Protein AF-A0A1Y1Q1L0-F1 (afdb_monomer)

Structure (mmCIF, N/CA/C/O backbone):
data_AF-A0A1Y1Q1L0-F1
#
_entry.id   AF-A0A1Y1Q1L0-F1
#
loop_
_atom_site.group_PDB
_atom_site.id
_atom_site.type_symbol
_atom_site.label_atom_id
_atom_site.label_alt_id
_atom_site.label_comp_id
_atom_site.label_asym_id
_atom_site.label_entity_id
_atom_site.label_seq_id
_atom_site.pdbx_PDB_ins_code
_atom_site.Cartn_x
_atom_site.Cartn_y
_atom_site.Cartn_z
_atom_site.occupancy
_atom_site.B_iso_or_equiv
_atom_site.auth_seq_id
_atom_site.auth_comp_id
_atom_site.auth_asym_id
_atom_site.auth_atom_id
_atom_site.pdbx_PDB_model_num
ATOM 1 N N . MET A 1 1 ? 27.151 18.522 -28.860 1.00 41.06 1 MET A N 1
ATOM 2 C CA . MET A 1 1 ? 27.514 17.155 -28.437 1.00 41.06 1 MET A CA 1
ATOM 3 C C . MET A 1 1 ? 26.244 16.333 -28.495 1.00 41.06 1 MET A C 1
ATOM 5 O O . MET A 1 1 ? 25.254 16.761 -27.918 1.00 41.06 1 MET A O 1
ATOM 9 N N . ASP A 1 2 ? 26.240 15.274 -29.295 1.00 33.62 2 ASP A N 1
ATOM 10 C CA . ASP A 1 2 ? 25.040 14.494 -29.600 1.00 33.62 2 ASP A CA 1
ATOM 11 C C . ASP A 1 2 ? 24.581 13.735 -28.343 1.00 33.62 2 ASP A C 1
ATOM 13 O O . ASP A 1 2 ? 25.336 12.929 -27.797 1.00 33.62 2 ASP A O 1
ATOM 17 N N . TYR A 1 3 ? 23.397 14.054 -27.814 1.00 36.56 3 TYR A N 1
ATOM 18 C CA . TYR A 1 3 ? 22.929 13.554 -26.511 1.00 36.56 3 TYR A CA 1
ATOM 19 C C . TYR A 1 3 ? 22.712 12.037 -26.513 1.00 36.56 3 TYR A C 1
ATOM 21 O O . TYR A 1 3 ? 22.898 11.391 -25.484 1.00 36.56 3 TYR A O 1
ATOM 29 N N . ILE A 1 4 ? 22.422 11.474 -27.689 1.00 40.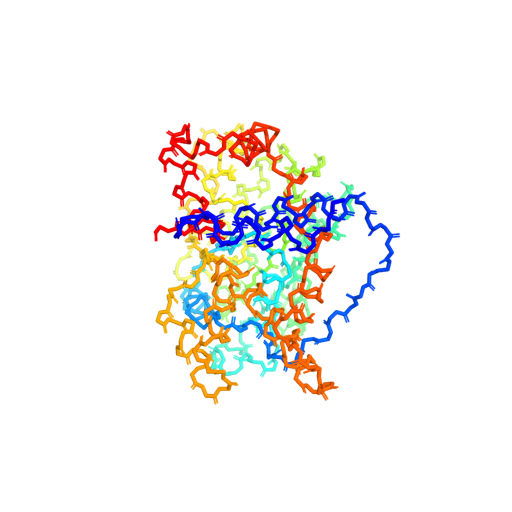81 4 ILE A N 1
ATOM 30 C CA . ILE A 1 4 ? 22.346 10.030 -27.927 1.00 40.81 4 ILE A CA 1
ATOM 31 C C . ILE A 1 4 ? 23.726 9.390 -27.744 1.00 40.81 4 ILE A C 1
ATOM 33 O O . ILE A 1 4 ? 23.836 8.354 -27.097 1.00 40.81 4 ILE A O 1
ATOM 37 N N . LYS A 1 5 ? 24.802 10.054 -28.192 1.00 38.44 5 LYS A N 1
ATOM 38 C CA . LYS A 1 5 ? 26.174 9.567 -27.983 1.00 38.44 5 LYS A CA 1
ATOM 39 C C . LYS A 1 5 ? 26.595 9.629 -26.518 1.00 38.44 5 LYS A C 1
ATOM 41 O O . LYS A 1 5 ? 27.298 8.734 -26.077 1.00 38.44 5 LYS A O 1
ATOM 46 N N . LEU A 1 6 ? 26.165 10.631 -25.745 1.00 40.53 6 LEU A N 1
ATOM 47 C CA . LEU A 1 6 ? 26.460 10.685 -24.304 1.00 40.53 6 LEU A CA 1
ATOM 48 C C . LEU A 1 6 ? 25.736 9.565 -23.535 1.00 40.53 6 LEU A C 1
ATOM 50 O O . LEU A 1 6 ? 26.338 8.944 -22.664 1.00 40.53 6 LEU A O 1
ATOM 54 N N . LEU A 1 7 ? 24.479 9.280 -23.898 1.00 41.69 7 LEU A N 1
ATOM 55 C CA . LEU A 1 7 ? 23.722 8.143 -23.368 1.00 41.69 7 LEU A CA 1
ATOM 56 C C . LEU A 1 7 ? 24.395 6.813 -23.744 1.00 41.69 7 LEU A C 1
ATOM 58 O O . LEU A 1 7 ? 24.621 5.978 -22.878 1.00 41.69 7 LEU A O 1
ATOM 62 N N . GLN A 1 8 ? 24.801 6.653 -25.009 1.00 42.19 8 GLN A N 1
ATOM 63 C CA . GLN A 1 8 ? 25.543 5.481 -25.484 1.00 42.19 8 GLN A CA 1
ATOM 64 C C . GLN A 1 8 ? 26.894 5.326 -24.770 1.00 42.19 8 GLN A C 1
ATOM 66 O O . GLN A 1 8 ? 27.231 4.217 -24.384 1.00 42.19 8 GLN A O 1
ATOM 71 N N . TYR A 1 9 ? 27.645 6.405 -24.517 1.00 41.44 9 TYR A N 1
ATOM 72 C CA . TYR A 1 9 ? 28.919 6.353 -23.782 1.00 41.44 9 TYR A CA 1
ATOM 73 C C . TYR A 1 9 ? 28.747 5.974 -22.304 1.00 41.44 9 TYR A C 1
ATOM 75 O O . TYR A 1 9 ? 29.576 5.244 -21.763 1.00 41.44 9 TYR A O 1
ATOM 83 N N . LEU A 1 10 ? 27.675 6.436 -21.654 1.00 43.03 10 LEU A N 1
ATOM 84 C CA . LEU A 1 10 ? 27.349 6.059 -20.275 1.00 43.03 10 LEU A CA 1
ATOM 85 C C . LEU A 1 10 ? 26.845 4.611 -20.171 1.00 43.03 10 LEU A C 1
ATOM 87 O O . LEU A 1 10 ? 27.120 3.954 -19.172 1.00 43.03 10 LEU A O 1
ATOM 91 N N . MET A 1 11 ? 26.184 4.104 -21.216 1.00 42.22 11 MET A N 1
ATOM 92 C CA . MET A 1 11 ? 25.704 2.717 -21.305 1.00 42.22 11 MET A CA 1
ATOM 93 C C . MET A 1 11 ? 26.808 1.725 -21.728 1.00 42.22 11 MET A C 1
ATOM 95 O O . MET A 1 11 ? 26.824 0.599 -21.249 1.00 42.22 11 MET A O 1
ATOM 99 N N . LEU A 1 12 ? 27.760 2.126 -22.583 1.00 38.81 12 LEU A N 1
ATOM 100 C CA . LEU A 1 12 ? 28.869 1.277 -23.061 1.00 38.81 12 LEU A CA 1
ATOM 101 C C . LEU A 1 12 ? 30.078 1.237 -22.106 1.00 38.81 12 LEU A C 1
ATOM 103 O O . LEU A 1 12 ? 30.898 0.328 -22.207 1.00 38.81 12 LEU A O 1
ATOM 107 N N . GLY A 1 13 ? 30.226 2.224 -21.214 1.00 35.62 13 GLY A N 1
ATOM 108 C CA . GLY A 1 13 ? 31.418 2.384 -20.369 1.00 35.62 13 GLY A CA 1
ATOM 109 C C . GLY A 1 13 ? 31.328 1.806 -18.952 1.00 35.62 13 GLY A C 1
ATOM 110 O O . GLY A 1 13 ? 32.365 1.615 -18.319 1.00 35.62 13 GLY A O 1
ATOM 111 N N . PHE A 1 14 ? 30.129 1.521 -18.437 1.00 42.50 14 PHE A N 1
ATOM 112 C CA . PHE A 1 14 ? 29.940 1.074 -17.054 1.00 42.50 14 PHE A CA 1
ATOM 113 C C . PHE A 1 14 ? 29.501 -0.389 -16.993 1.00 42.50 14 PHE A C 1
ATOM 115 O O . PHE A 1 14 ? 28.332 -0.722 -17.169 1.00 42.50 14 PHE A O 1
ATOM 122 N N . LEU A 1 15 ? 30.461 -1.269 -16.699 1.00 39.22 15 LEU A N 1
ATOM 123 C CA . LEU A 1 15 ? 30.205 -2.664 -16.350 1.00 39.22 15 LEU A CA 1
ATOM 124 C C . LEU A 1 15 ? 29.276 -2.748 -15.116 1.00 39.22 15 LEU A C 1
ATOM 126 O O . LEU A 1 15 ? 29.652 -2.383 -14.003 1.00 39.22 15 LEU A O 1
ATOM 130 N N . GLY A 1 16 ? 28.069 -3.273 -15.327 1.00 39.78 16 GLY A N 1
ATOM 131 C CA . GLY A 1 16 ? 27.349 -4.157 -14.401 1.00 39.78 16 GLY A CA 1
ATOM 132 C C . GLY A 1 16 ? 26.558 -3.563 -13.231 1.00 39.78 16 GLY A C 1
ATOM 133 O O . GLY A 1 16 ? 25.521 -4.124 -12.902 1.00 39.78 16 GLY A O 1
ATOM 134 N N . ILE A 1 17 ? 26.982 -2.462 -12.599 1.00 42.34 17 ILE A N 1
ATOM 135 C CA . ILE A 1 17 ? 26.532 -2.199 -11.207 1.00 42.34 17 ILE A CA 1
ATOM 136 C C . ILE A 1 17 ? 25.630 -0.945 -11.054 1.00 42.34 17 ILE A C 1
ATOM 138 O O . ILE A 1 17 ? 24.854 -0.836 -10.109 1.00 42.34 17 ILE A O 1
ATOM 142 N N . PHE A 1 18 ? 25.617 0.005 -12.001 1.00 47.50 18 PHE A N 1
ATOM 143 C CA . PHE A 1 18 ? 25.012 1.338 -11.758 1.00 47.50 18 PHE A CA 1
ATOM 144 C C . PHE A 1 18 ? 23.998 1.857 -12.790 1.00 47.50 18 PHE A C 1
ATOM 146 O O . PHE A 1 18 ? 23.715 3.054 -12.819 1.00 47.50 18 PHE A O 1
ATOM 153 N N . THR A 1 19 ? 23.395 0.994 -13.607 1.00 52.47 19 THR A N 1
ATOM 154 C CA . THR A 1 19 ? 22.476 1.433 -14.676 1.00 52.47 19 THR A CA 1
ATOM 155 C C . THR A 1 19 ? 21.231 2.161 -14.150 1.00 52.47 19 THR A C 1
ATOM 157 O O . THR A 1 19 ? 20.929 3.247 -14.635 1.00 52.47 19 THR A O 1
ATOM 160 N N . GLY A 1 20 ? 20.561 1.671 -13.100 1.00 47.06 20 GLY A N 1
ATOM 161 C CA . GLY A 1 20 ? 19.307 2.267 -12.600 1.00 47.06 20 GLY A CA 1
ATOM 162 C C . GLY A 1 20 ? 19.430 3.718 -12.100 1.00 47.06 20 GLY A C 1
ATOM 163 O O . GLY A 1 20 ? 18.671 4.593 -12.520 1.00 47.06 20 GLY A O 1
ATOM 164 N N . LEU A 1 21 ? 20.415 4.006 -11.243 1.00 45.44 21 LEU A N 1
ATOM 165 C CA . LEU A 1 21 ? 20.659 5.349 -10.690 1.00 45.44 21 LEU A CA 1
ATOM 166 C C . LEU A 1 21 ? 21.128 6.358 -11.736 1.00 45.44 21 LEU A C 1
ATOM 168 O O . LEU A 1 21 ? 20.738 7.526 -11.694 1.00 45.44 21 LEU A O 1
ATOM 172 N N . LEU A 1 22 ? 21.978 5.918 -12.662 1.00 51.19 22 LEU A N 1
ATOM 173 C CA . LEU A 1 22 ? 22.546 6.784 -13.687 1.00 51.19 22 LEU A CA 1
ATOM 174 C C . LEU A 1 22 ? 21.490 7.099 -14.751 1.00 51.19 22 LEU A C 1
ATOM 176 O O . LEU A 1 22 ? 21.371 8.250 -15.159 1.00 51.19 22 LEU A O 1
ATOM 180 N N . ILE A 1 23 ? 20.633 6.132 -15.090 1.00 53.66 23 ILE A N 1
ATOM 181 C CA . ILE A 1 23 ? 19.441 6.343 -15.917 1.00 53.66 23 ILE A CA 1
ATOM 182 C C . ILE A 1 23 ? 18.468 7.295 -15.216 1.00 53.66 23 ILE A C 1
ATOM 184 O O . ILE A 1 23 ? 18.051 8.266 -15.834 1.00 53.66 23 ILE A O 1
ATOM 188 N N . ALA A 1 24 ? 18.167 7.122 -13.924 1.00 50.16 24 ALA A N 1
ATOM 189 C CA . ALA A 1 24 ? 17.287 8.041 -13.196 1.00 50.16 24 ALA A CA 1
ATOM 190 C C . ALA A 1 24 ? 17.851 9.475 -13.112 1.00 50.16 24 ALA A C 1
ATOM 192 O O . ALA A 1 24 ? 17.111 10.439 -13.305 1.00 50.16 24 ALA A O 1
ATOM 193 N N . ALA A 1 25 ? 19.159 9.636 -12.888 1.00 53.72 25 ALA A N 1
ATOM 194 C CA . ALA A 1 25 ? 19.822 10.941 -12.837 1.00 53.72 25 ALA A CA 1
ATOM 195 C C . ALA A 1 25 ? 19.958 11.603 -14.220 1.00 53.72 25 ALA A C 1
ATOM 197 O O . ALA A 1 25 ? 19.804 12.819 -14.341 1.00 53.72 25 ALA A O 1
ATOM 198 N N . VAL A 1 26 ? 20.206 10.818 -15.271 1.00 55.09 26 VAL A N 1
ATOM 199 C CA . VAL A 1 26 ? 20.229 11.290 -16.662 1.00 55.09 26 VAL A CA 1
ATOM 200 C C . VAL A 1 26 ? 18.819 11.640 -17.128 1.00 55.09 26 VAL A C 1
ATOM 202 O O . VAL A 1 26 ? 18.634 12.705 -17.706 1.00 55.09 26 VAL A O 1
ATOM 205 N N . ILE A 1 27 ? 17.809 10.829 -16.810 1.00 53.50 27 ILE A N 1
ATOM 206 C CA . ILE A 1 27 ? 16.397 11.137 -17.067 1.00 53.50 27 ILE A CA 1
ATOM 207 C C . ILE A 1 27 ? 15.990 12.408 -16.317 1.00 53.50 27 ILE A C 1
ATOM 209 O O . ILE A 1 27 ? 15.385 13.282 -16.925 1.00 53.50 27 ILE A O 1
ATOM 213 N N . TYR A 1 28 ? 16.375 12.576 -15.048 1.00 50.50 28 TYR A N 1
ATOM 214 C CA . TYR A 1 28 ? 16.141 13.808 -14.284 1.00 50.50 28 TYR A CA 1
ATOM 215 C C . TYR A 1 28 ? 16.807 15.034 -14.935 1.00 50.50 28 TYR A C 1
ATOM 217 O O . TYR A 1 28 ? 16.171 16.074 -15.114 1.00 50.50 28 TYR A O 1
ATOM 225 N N . TYR A 1 29 ? 18.066 14.907 -15.365 1.00 52.75 29 TYR A N 1
ATOM 226 C CA . TYR A 1 29 ? 18.792 15.970 -16.067 1.00 52.75 29 TYR A CA 1
ATOM 227 C C . TYR A 1 29 ? 18.168 16.310 -17.435 1.00 52.75 29 TYR A C 1
ATOM 229 O O . TYR A 1 29 ? 18.111 17.476 -17.830 1.00 52.75 29 TYR A O 1
ATOM 237 N N . LEU A 1 30 ? 17.651 15.309 -18.152 1.00 44.66 30 LEU A N 1
ATOM 238 C CA . LEU A 1 30 ? 16.948 15.481 -19.425 1.00 44.66 30 LEU A CA 1
ATOM 239 C C . LEU A 1 30 ? 15.541 16.076 -19.233 1.00 44.66 30 LEU A C 1
ATOM 241 O O . LEU A 1 30 ? 15.137 16.937 -20.016 1.00 44.66 30 LEU A O 1
ATOM 245 N N . ALA A 1 31 ? 14.828 15.689 -18.172 1.00 46.53 31 ALA A N 1
ATOM 246 C CA . ALA A 1 31 ? 13.513 16.209 -17.792 1.00 46.53 31 ALA A CA 1
ATOM 247 C C . ALA A 1 31 ? 13.566 17.706 -17.462 1.00 46.53 31 ALA A C 1
ATOM 249 O O . ALA A 1 31 ? 12.711 18.475 -17.900 1.00 46.53 31 ALA A O 1
ATOM 250 N N . GLN A 1 32 ? 14.629 18.149 -16.782 1.00 50.06 32 GLN A N 1
ATOM 251 C CA . GLN A 1 32 ? 14.853 19.561 -16.465 1.00 50.06 32 GLN A CA 1
ATOM 252 C C . GLN A 1 32 ? 14.994 20.443 -17.722 1.00 50.06 32 GLN A C 1
ATOM 254 O O . GLN A 1 32 ? 14.749 21.648 -17.671 1.00 50.06 32 GLN A O 1
ATOM 259 N N . LYS A 1 33 ? 15.376 19.852 -18.862 1.00 44.09 33 LYS A N 1
ATOM 260 C CA . LYS A 1 33 ? 15.632 20.563 -20.121 1.00 44.09 33 LYS A CA 1
ATOM 261 C C . LYS A 1 33 ? 14.468 20.494 -21.116 1.00 44.09 33 LYS A C 1
ATOM 263 O O . LYS A 1 33 ? 14.486 21.217 -22.109 1.00 44.09 33 LYS A O 1
ATOM 268 N N . ASN A 1 34 ? 13.462 19.653 -20.865 1.00 41.91 34 ASN A N 1
ATOM 269 C CA . ASN A 1 34 ? 12.397 19.359 -21.822 1.00 41.91 34 ASN A CA 1
ATOM 270 C C . ASN A 1 34 ? 11.005 19.473 -21.170 1.00 41.91 34 ASN A C 1
ATOM 272 O O . ASN A 1 34 ? 10.305 18.487 -20.965 1.00 41.91 34 ASN A O 1
ATOM 276 N N . GLN A 1 35 ? 10.569 20.702 -20.871 1.00 41.56 35 GLN A N 1
ATOM 277 C CA . GLN A 1 35 ? 9.161 20.978 -20.561 1.00 41.56 35 GLN A CA 1
ATOM 278 C C . GLN A 1 35 ? 8.325 20.965 -21.849 1.00 41.56 35 GLN A C 1
ATOM 280 O O . GLN A 1 35 ? 7.997 22.013 -22.405 1.00 41.56 35 GLN A O 1
ATOM 285 N N . ARG A 1 36 ? 7.974 19.778 -22.351 1.00 36.94 36 ARG A N 1
ATOM 286 C CA . ARG A 1 36 ? 6.886 19.624 -23.328 1.00 36.94 36 ARG A CA 1
ATOM 287 C C . ARG A 1 36 ? 6.093 18.351 -23.056 1.00 36.94 36 ARG A C 1
ATOM 289 O O . ARG A 1 36 ? 6.590 17.268 -23.317 1.00 36.94 36 ARG A O 1
ATOM 296 N N . GLY A 1 37 ? 4.849 18.547 -22.612 1.00 38.09 37 GLY A N 1
ATOM 297 C CA . GLY A 1 37 ? 3.735 17.598 -22.702 1.00 38.09 37 GLY A CA 1
ATOM 298 C C . GLY A 1 37 ? 3.837 16.343 -21.833 1.00 38.09 37 GLY A C 1
ATOM 299 O O . GLY A 1 37 ? 4.691 15.491 -22.038 1.00 38.09 37 GLY A O 1
ATOM 300 N N . THR A 1 38 ? 2.894 16.179 -20.909 1.00 36.31 38 THR A N 1
ATOM 301 C CA . THR A 1 38 ? 2.597 14.893 -20.270 1.00 36.31 38 THR A CA 1
ATOM 302 C C . THR A 1 38 ? 1.993 13.945 -21.306 1.00 36.31 38 THR A C 1
ATOM 304 O O . THR A 1 38 ? 0.830 14.080 -21.679 1.00 36.31 38 THR A O 1
ATOM 307 N N . LEU A 1 39 ? 2.783 12.988 -21.794 1.00 39.59 39 LEU A N 1
ATOM 308 C CA . LEU A 1 39 ? 2.265 11.849 -22.549 1.00 39.59 39 LEU A CA 1
ATOM 309 C C . LEU A 1 39 ? 1.707 10.825 -21.557 1.00 39.59 39 LEU A C 1
ATOM 311 O O . LEU A 1 39 ? 2.440 10.274 -20.738 1.00 39.59 39 LEU A O 1
ATOM 315 N N . THR A 1 40 ? 0.403 10.570 -21.625 1.00 42.53 40 THR A N 1
ATOM 316 C CA . THR A 1 40 ? -0.226 9.437 -20.948 1.00 42.53 40 THR A CA 1
ATOM 317 C C . THR A 1 40 ? 0.148 8.159 -21.693 1.00 42.53 40 THR A C 1
ATOM 319 O O . THR A 1 40 ? -0.385 7.862 -22.761 1.00 42.53 40 THR A O 1
ATOM 322 N N . VAL A 1 41 ? 1.088 7.392 -21.140 1.00 48.03 41 VAL A N 1
ATOM 323 C CA . VAL A 1 41 ? 1.380 6.040 -21.628 1.00 48.03 41 VAL A CA 1
ATOM 324 C C . VAL A 1 41 ? 0.168 5.167 -21.302 1.00 48.03 41 VAL A C 1
ATOM 326 O O . VAL A 1 41 ? -0.094 4.871 -20.139 1.00 48.03 41 VAL A O 1
ATOM 329 N N . SER A 1 42 ? -0.606 4.787 -22.319 1.00 46.44 42 SER A N 1
ATOM 330 C CA . SER A 1 42 ? -1.653 3.774 -22.167 1.00 46.44 42 SER A CA 1
ATOM 331 C C . SER A 1 42 ? -0.975 2.428 -21.910 1.00 46.44 42 SER A C 1
ATOM 333 O O . SER A 1 42 ? -0.235 1.931 -22.760 1.00 46.44 42 SER A O 1
ATOM 335 N N . THR A 1 43 ? -1.155 1.864 -20.715 1.00 52.53 43 THR A N 1
ATOM 336 C CA . THR A 1 43 ? -0.569 0.565 -20.366 1.00 52.53 43 THR A CA 1
ATOM 337 C C . THR A 1 43 ? -1.410 -0.559 -20.954 1.00 52.53 43 THR A C 1
ATOM 339 O O . THR A 1 43 ? -2.593 -0.676 -20.644 1.00 52.53 43 THR A O 1
ATOM 342 N N . ILE A 1 44 ? -0.784 -1.394 -21.783 1.00 58.56 44 ILE A N 1
ATOM 343 C CA . ILE A 1 44 ? -1.416 -2.563 -22.423 1.00 58.56 44 ILE A CA 1
ATOM 344 C C . ILE A 1 44 ? -1.464 -3.756 -21.448 1.00 58.56 44 ILE A C 1
ATOM 346 O O . ILE A 1 44 ? -2.319 -4.632 -21.552 1.00 58.56 44 ILE A O 1
ATOM 350 N N . LEU A 1 45 ? -0.551 -3.779 -20.474 1.00 60.84 45 LEU A N 1
ATOM 351 C CA . LEU A 1 45 ? -0.448 -4.824 -19.459 1.00 60.84 45 LEU A CA 1
ATOM 352 C C . LEU A 1 45 ? -1.466 -4.658 -18.321 1.00 60.84 45 LEU A C 1
ATOM 354 O O . LEU A 1 45 ? -1.812 -3.520 -17.980 1.00 60.84 45 LEU A O 1
ATOM 358 N N . PRO A 1 46 ? -1.881 -5.769 -17.676 1.00 65.94 46 PRO A N 1
ATOM 359 C CA . PRO A 1 46 ? -2.777 -5.714 -16.530 1.00 65.94 46 PRO A CA 1
ATOM 360 C C . PRO A 1 46 ? -2.161 -4.883 -15.396 1.00 65.94 46 PRO A C 1
ATOM 362 O O . PRO A 1 46 ? -0.938 -4.902 -15.210 1.00 65.94 46 PRO A O 1
ATOM 365 N N . PRO A 1 47 ? -2.989 -4.169 -14.614 1.00 67.88 47 PRO A N 1
ATOM 366 C CA . PRO A 1 47 ? -2.513 -3.531 -13.394 1.00 67.88 47 PRO A CA 1
ATOM 367 C C . PRO A 1 47 ? -1.856 -4.589 -12.492 1.00 67.88 47 PRO A C 1
ATOM 369 O O . PRO A 1 47 ? -2.333 -5.721 -12.421 1.00 67.88 47 PRO A O 1
ATOM 372 N N . LEU A 1 48 ? -0.771 -4.216 -11.801 1.00 85.81 48 LEU A N 1
ATOM 373 C CA . LEU A 1 48 ? -0.046 -5.069 -10.838 1.00 85.81 48 LEU A CA 1
ATOM 374 C C . LEU A 1 48 ? 0.795 -6.202 -11.445 1.00 85.81 48 LEU A C 1
ATOM 376 O O . LEU A 1 48 ? 1.005 -7.248 -10.819 1.00 85.81 48 LEU A O 1
ATOM 380 N N . PHE A 1 49 ? 1.314 -5.983 -12.653 1.00 86.31 49 PHE A N 1
ATOM 381 C CA . PHE A 1 49 ? 2.269 -6.882 -13.297 1.00 86.31 49 PHE A CA 1
ATOM 382 C C . PHE A 1 49 ? 3.423 -7.247 -12.347 1.00 86.31 49 PHE A C 1
ATOM 384 O O . PHE A 1 49 ? 4.070 -6.369 -11.791 1.00 86.31 49 PHE A O 1
ATOM 391 N N . GLY A 1 50 ? 3.669 -8.544 -12.138 1.00 90.44 50 GLY A N 1
ATOM 392 C CA . GLY A 1 50 ? 4.764 -9.031 -11.290 1.00 90.44 50 GLY A CA 1
ATOM 393 C C . GLY A 1 50 ? 4.546 -8.972 -9.771 1.00 90.44 50 GLY A C 1
ATOM 394 O O . GLY A 1 50 ? 5.461 -9.328 -9.044 1.00 90.44 50 GLY A O 1
ATOM 395 N N . ARG A 1 51 ? 3.362 -8.591 -9.264 1.00 94.38 51 ARG A N 1
ATOM 396 C CA . ARG A 1 51 ? 3.100 -8.427 -7.810 1.00 94.38 51 ARG A CA 1
ATOM 397 C C . ARG A 1 51 ? 2.329 -9.559 -7.138 1.00 94.38 51 ARG A C 1
ATOM 399 O O . ARG A 1 51 ? 1.717 -9.381 -6.085 1.00 94.38 51 ARG A O 1
ATOM 406 N N . LYS A 1 52 ? 2.317 -10.744 -7.750 1.00 93.56 52 LYS A N 1
ATOM 407 C CA . LYS A 1 52 ? 1.526 -11.882 -7.261 1.00 93.56 52 LYS A CA 1
ATOM 408 C C . LYS A 1 52 ? 1.900 -12.267 -5.824 1.00 93.56 52 LYS A C 1
ATOM 410 O O . LYS A 1 52 ? 1.011 -12.471 -5.005 1.00 93.56 52 LYS A O 1
ATOM 415 N N . THR A 1 53 ? 3.194 -12.329 -5.518 1.00 94.69 53 THR A N 1
ATOM 416 C CA . THR A 1 53 ? 3.704 -12.749 -4.206 1.00 94.69 53 THR A CA 1
ATOM 417 C C . THR A 1 53 ? 3.261 -11.800 -3.092 1.00 94.69 53 THR A C 1
ATOM 419 O O . THR A 1 53 ? 2.789 -12.241 -2.044 1.00 94.69 53 THR A O 1
ATOM 422 N N . GLU A 1 54 ? 3.372 -10.491 -3.313 1.00 96.81 54 GLU A N 1
ATOM 423 C CA . GLU A 1 54 ? 2.975 -9.462 -2.353 1.00 96.81 54 GLU A CA 1
ATOM 424 C C . GLU A 1 54 ? 1.457 -9.436 -2.156 1.00 96.81 54 GLU A C 1
ATOM 426 O O . GLU A 1 54 ? 0.990 -9.351 -1.019 1.00 96.81 54 GLU A O 1
ATOM 431 N N . ILE A 1 55 ? 0.684 -9.589 -3.237 1.00 96.69 55 ILE A N 1
ATOM 432 C CA . ILE A 1 55 ? -0.781 -9.702 -3.188 1.00 96.69 55 ILE A CA 1
ATOM 433 C C . ILE A 1 55 ? -1.205 -10.939 -2.389 1.00 96.69 55 ILE A C 1
ATOM 435 O O . ILE A 1 55 ? -2.042 -10.828 -1.492 1.00 96.69 55 ILE A O 1
ATOM 439 N N . ASP A 1 56 ? -0.621 -12.106 -2.673 1.00 96.56 56 ASP A N 1
ATOM 440 C CA . ASP A 1 56 ? -0.941 -13.358 -1.979 1.00 96.56 56 ASP A CA 1
ATOM 441 C C . ASP A 1 56 ? -0.590 -13.262 -0.484 1.00 96.56 56 ASP A C 1
ATOM 443 O O . ASP A 1 56 ? -1.366 -13.694 0.377 1.00 96.56 56 ASP A O 1
ATOM 447 N N . ARG A 1 57 ? 0.531 -12.606 -0.152 1.00 97.69 57 ARG A N 1
ATOM 448 C CA . ARG A 1 57 ? 0.915 -12.314 1.234 1.00 97.69 57 ARG A CA 1
ATOM 449 C C . ARG A 1 57 ? -0.093 -11.396 1.924 1.00 97.69 57 ARG A C 1
ATOM 451 O O . ARG A 1 57 ? -0.556 -11.733 3.013 1.00 97.69 57 ARG A O 1
ATOM 458 N N . LEU A 1 58 ? -0.459 -10.269 1.312 1.00 97.75 58 LEU A N 1
ATOM 459 C CA . LEU A 1 58 ? -1.444 -9.333 1.870 1.00 97.75 58 LEU A CA 1
ATOM 460 C C . LEU A 1 58 ? -2.807 -10.000 2.062 1.00 97.75 58 LEU A C 1
ATOM 462 O O . LEU A 1 58 ? -3.416 -9.869 3.123 1.00 97.75 58 LEU A O 1
ATOM 466 N N . LYS A 1 59 ? -3.254 -10.795 1.086 1.00 97.19 59 LYS A N 1
ATOM 467 C CA . LYS A 1 59 ? -4.461 -11.619 1.199 1.00 97.19 59 LYS A CA 1
ATOM 468 C C . LYS A 1 59 ? -4.403 -12.540 2.424 1.00 97.19 59 LYS A C 1
ATOM 470 O O . LYS A 1 59 ? -5.372 -12.594 3.180 1.00 97.19 59 LYS A O 1
ATOM 475 N N . GLY A 1 60 ? -3.289 -13.241 2.646 1.00 96.44 60 GLY A N 1
ATOM 476 C CA . GLY A 1 60 ? -3.104 -14.107 3.817 1.00 96.44 60 GLY A CA 1
ATOM 477 C C . GLY A 1 60 ? -3.187 -13.351 5.151 1.00 96.44 60 GLY A C 1
ATOM 478 O O . GLY A 1 60 ? -3.818 -13.821 6.103 1.00 96.44 60 GLY A O 1
ATOM 479 N N . LEU A 1 61 ? -2.615 -12.146 5.210 1.00 96.19 61 LEU A N 1
ATOM 480 C CA . LEU A 1 61 ? -2.683 -11.276 6.391 1.00 96.19 61 LEU A CA 1
ATOM 481 C C . LEU A 1 61 ? -4.123 -10.813 6.657 1.00 96.19 61 LEU A C 1
ATOM 483 O O . LEU A 1 61 ? -4.615 -10.943 7.778 1.00 96.19 61 LEU A O 1
ATOM 487 N N . ILE A 1 62 ? -4.851 -10.402 5.617 1.00 96.00 62 ILE A N 1
ATOM 488 C CA . ILE A 1 62 ? -6.268 -10.028 5.725 1.00 96.00 62 ILE A CA 1
ATOM 489 C C . ILE A 1 62 ? -7.116 -11.219 6.207 1.00 96.00 62 ILE A C 1
ATOM 491 O O . ILE A 1 62 ? -7.948 -11.053 7.101 1.00 96.00 62 ILE A O 1
ATOM 495 N N . LEU A 1 63 ? -6.881 -12.431 5.683 1.00 95.06 63 LEU A N 1
ATOM 496 C CA . LEU A 1 63 ? -7.564 -13.666 6.107 1.00 95.06 63 LEU A CA 1
ATOM 497 C C . LEU A 1 63 ? -7.369 -13.968 7.589 1.00 95.06 63 LEU A C 1
ATOM 499 O O . LEU A 1 63 ? -8.334 -14.266 8.300 1.00 95.06 63 LEU A O 1
ATOM 503 N N . THR A 1 64 ? -6.149 -13.797 8.079 1.00 93.94 64 THR A N 1
ATOM 504 C CA . THR A 1 64 ? -5.811 -14.013 9.491 1.00 93.94 64 THR A CA 1
ATOM 505 C C . THR A 1 64 ? -6.166 -12.823 10.391 1.00 93.94 64 THR A C 1
ATOM 507 O O . THR A 1 64 ? -6.057 -12.922 11.613 1.00 93.94 64 THR A O 1
ATOM 510 N N . GLY A 1 65 ? -6.654 -11.715 9.821 1.00 93.94 65 GLY A N 1
ATOM 511 C CA . GLY A 1 65 ? -6.983 -10.492 10.555 1.00 93.94 65 GLY A CA 1
ATOM 512 C C . GLY A 1 65 ? -5.749 -9.766 11.094 1.00 93.94 65 GLY A C 1
ATOM 513 O O . GLY A 1 65 ? -5.861 -9.038 12.079 1.00 93.94 65 GLY A O 1
ATOM 514 N N . GLN A 1 66 ? -4.583 -9.996 10.489 1.00 95.62 66 GLN A N 1
ATOM 515 C CA . GLN A 1 66 ? -3.341 -9.304 10.804 1.00 95.62 66 GLN A CA 1
ATOM 516 C C . GLN A 1 66 ? -3.256 -8.002 10.013 1.00 95.62 66 GLN A C 1
ATOM 518 O O . GLN A 1 66 ? -3.581 -7.954 8.830 1.00 95.62 66 GLN A O 1
ATOM 523 N N . SER A 1 67 ? -2.813 -6.944 10.681 1.00 97.12 67 SER A N 1
ATOM 524 C CA . SER A 1 67 ? -2.579 -5.651 10.046 1.00 97.12 67 SER A CA 1
ATOM 525 C C . SER A 1 67 ? -1.189 -5.597 9.422 1.00 97.12 67 SER A C 1
ATOM 527 O O . SER A 1 67 ? -0.239 -6.194 9.938 1.00 97.12 67 SER A O 1
ATOM 529 N N . SER A 1 68 ? -1.051 -4.849 8.336 1.00 97.69 68 SER A N 1
ATOM 530 C CA . SER A 1 68 ? 0.207 -4.742 7.607 1.00 97.69 68 SER A CA 1
ATOM 531 C C . SER A 1 68 ? 0.395 -3.389 6.952 1.00 97.69 68 SER A C 1
ATOM 533 O O . SER A 1 68 ? -0.561 -2.653 6.706 1.00 97.69 68 SER A O 1
ATOM 535 N N . THR A 1 69 ? 1.643 -3.097 6.618 1.00 97.69 69 THR A N 1
ATOM 536 C CA . THR A 1 69 ? 2.007 -1.949 5.799 1.00 97.69 69 THR A CA 1
ATOM 537 C C . THR A 1 69 ? 2.417 -2.404 4.403 1.00 97.69 69 THR A C 1
ATOM 539 O O . THR A 1 69 ? 2.973 -3.489 4.230 1.00 97.69 69 THR A O 1
ATOM 542 N N . VAL A 1 70 ? 2.123 -1.578 3.405 1.00 97.75 70 VAL A N 1
ATOM 543 C CA . VAL A 1 70 ? 2.566 -1.713 2.020 1.00 97.75 70 VAL A CA 1
ATOM 544 C C . VAL A 1 70 ? 3.506 -0.551 1.752 1.00 97.75 70 VAL A C 1
ATOM 546 O O . VAL A 1 70 ? 3.083 0.604 1.734 1.00 97.75 70 VAL A O 1
ATOM 549 N N . THR A 1 71 ? 4.788 -0.847 1.587 1.00 94.75 71 THR A N 1
ATOM 550 C CA . THR A 1 71 ? 5.825 0.174 1.411 1.00 94.75 71 THR A CA 1
ATOM 551 C C . THR A 1 71 ? 6.512 -0.010 0.075 1.00 94.75 71 THR A C 1
ATOM 553 O O . THR A 1 71 ? 6.565 -1.107 -0.464 1.00 94.75 71 THR A O 1
ATOM 556 N N . GLY A 1 72 ? 6.999 1.074 -0.507 1.00 89.62 72 GLY A N 1
ATOM 557 C CA . GLY A 1 72 ? 7.608 1.061 -1.833 1.00 89.62 72 GLY A CA 1
ATOM 558 C C . GLY A 1 72 ? 7.652 2.468 -2.386 1.00 89.62 72 GLY A C 1
ATOM 559 O O . GLY A 1 72 ? 6.943 3.345 -1.897 1.00 89.62 72 GLY A O 1
ATOM 560 N N . VAL A 1 73 ? 8.476 2.704 -3.395 1.00 84.25 73 VAL A N 1
ATOM 561 C CA . VAL A 1 73 ? 8.716 4.064 -3.894 1.00 84.25 73 VAL A CA 1
ATOM 562 C C . VAL A 1 73 ? 7.593 4.589 -4.789 1.00 84.25 73 VAL A C 1
ATOM 564 O O . VAL A 1 73 ? 7.275 5.773 -4.727 1.00 84.25 73 VAL A O 1
ATOM 567 N N . PHE A 1 74 ? 6.918 3.733 -5.559 1.00 88.62 74 PHE A N 1
ATOM 568 C CA . PHE A 1 74 ? 5.890 4.174 -6.506 1.00 88.62 74 PHE A CA 1
ATOM 569 C C . PHE A 1 74 ? 4.494 4.173 -5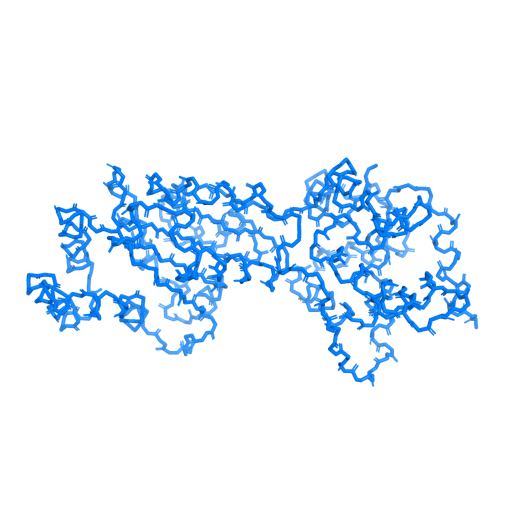.885 1.00 88.62 74 PHE A C 1
ATOM 571 O O . PHE A 1 74 ? 3.885 3.126 -5.675 1.00 88.62 74 PHE A O 1
ATOM 578 N N . GLU A 1 75 ? 3.962 5.371 -5.646 1.00 89.19 75 GLU A N 1
ATOM 579 C CA . GLU A 1 75 ? 2.590 5.564 -5.165 1.00 89.19 75 GLU A CA 1
ATOM 580 C C . GLU A 1 75 ? 1.530 4.881 -6.038 1.00 89.19 75 GLU A C 1
ATOM 582 O O . GLU A 1 75 ? 0.756 4.110 -5.471 1.00 89.19 75 GLU A O 1
ATOM 587 N N . PRO A 1 76 ? 1.524 5.035 -7.381 1.00 89.19 76 PRO A N 1
ATOM 588 C CA . PRO A 1 76 ? 0.486 4.422 -8.210 1.00 89.19 76 PRO A CA 1
ATOM 589 C C . PRO A 1 76 ? 0.411 2.899 -8.062 1.00 89.19 76 PRO A C 1
ATOM 591 O O . PRO A 1 76 ? -0.663 2.316 -8.184 1.00 89.19 76 PRO A O 1
ATOM 594 N N . GLU A 1 77 ? 1.543 2.249 -7.782 1.00 91.31 77 GLU A N 1
ATOM 595 C CA . GLU A 1 77 ? 1.592 0.808 -7.561 1.00 91.31 77 GLU A CA 1
ATOM 596 C C . GLU A 1 77 ? 0.946 0.418 -6.226 1.00 91.31 77 GLU A C 1
ATOM 598 O O . GLU A 1 77 ? 0.112 -0.488 -6.195 1.00 91.31 77 GLU A O 1
ATOM 603 N N . ARG A 1 78 ? 1.264 1.127 -5.133 1.00 94.00 78 ARG A N 1
ATOM 604 C CA . ARG A 1 78 ? 0.645 0.881 -3.818 1.00 94.00 78 ARG A CA 1
ATOM 605 C C . ARG A 1 78 ? -0.868 1.091 -3.877 1.00 94.00 78 ARG A C 1
ATOM 607 O O . ARG A 1 78 ? -1.617 0.217 -3.441 1.00 94.00 78 ARG A O 1
ATOM 614 N N . THR A 1 79 ? -1.312 2.198 -4.477 1.00 94.81 79 THR A N 1
ATOM 615 C CA . THR A 1 79 ? -2.734 2.510 -4.678 1.00 94.81 79 THR A CA 1
ATOM 616 C C . THR A 1 79 ? -3.436 1.414 -5.475 1.00 94.81 79 THR A C 1
ATOM 618 O O . THR A 1 79 ? -4.506 0.948 -5.080 1.00 94.81 79 THR A O 1
ATOM 621 N N . ALA A 1 80 ? -2.822 0.947 -6.568 1.00 94.25 80 ALA A N 1
ATOM 622 C CA . ALA A 1 80 ? -3.384 -0.121 -7.386 1.00 94.25 80 ALA A CA 1
ATOM 623 C C . ALA A 1 80 ? -3.522 -1.442 -6.607 1.00 94.25 80 ALA A C 1
ATOM 625 O O . ALA A 1 80 ? -4.530 -2.128 -6.769 1.00 94.25 80 ALA A O 1
ATOM 626 N N . ILE A 1 81 ? -2.565 -1.787 -5.731 1.00 95.81 81 ILE A N 1
ATOM 627 C CA . ILE A 1 81 ? -2.650 -2.996 -4.891 1.00 95.81 81 ILE A CA 1
ATOM 628 C C . ILE A 1 81 ? -3.820 -2.892 -3.917 1.00 95.81 81 ILE A C 1
ATOM 630 O O . ILE A 1 81 ? -4.597 -3.841 -3.798 1.00 95.81 81 ILE A O 1
ATOM 634 N N . LEU A 1 82 ? -3.967 -1.751 -3.236 1.00 96.81 82 LEU A N 1
ATOM 635 C CA . LEU A 1 82 ? -5.091 -1.540 -2.323 1.00 96.81 82 LEU A CA 1
ATOM 636 C C . LEU A 1 82 ? -6.426 -1.632 -3.065 1.00 96.81 82 LEU A C 1
ATOM 638 O O . LEU A 1 82 ? -7.313 -2.351 -2.614 1.00 96.81 82 LEU A O 1
ATOM 642 N N . GLY A 1 83 ? -6.536 -0.978 -4.225 1.00 95.94 83 GLY A N 1
ATOM 643 C CA . GLY A 1 83 ? -7.731 -1.039 -5.066 1.00 95.94 83 GLY A CA 1
ATOM 644 C C . GLY A 1 83 ? -8.071 -2.461 -5.512 1.00 95.94 83 GLY A C 1
ATOM 645 O O . GLY A 1 83 ? -9.220 -2.871 -5.412 1.00 95.94 83 GLY A O 1
ATOM 646 N N . TYR A 1 84 ? -7.079 -3.250 -5.934 1.00 96.12 84 TYR A N 1
ATOM 647 C CA . TYR A 1 84 ? -7.294 -4.645 -6.329 1.00 96.12 84 TYR A CA 1
ATOM 648 C C . TYR A 1 84 ? -7.810 -5.515 -5.175 1.00 96.12 84 TYR A C 1
ATOM 650 O O . TYR A 1 84 ? -8.707 -6.333 -5.376 1.00 96.12 84 TYR A O 1
ATOM 658 N N . LEU A 1 85 ? -7.259 -5.336 -3.969 1.00 96.12 85 LEU A N 1
ATOM 659 C CA . LEU A 1 85 ? -7.653 -6.099 -2.784 1.00 96.12 85 LEU A CA 1
ATOM 660 C C . LEU A 1 85 ? -9.054 -5.721 -2.275 1.00 96.12 85 LEU A C 1
ATOM 662 O O . LEU A 1 85 ? -9.748 -6.585 -1.743 1.00 96.12 85 LEU A O 1
ATOM 666 N N . SER A 1 86 ? -9.480 -4.460 -2.411 1.00 95.69 86 SER A N 1
ATOM 667 C CA . SER A 1 86 ? -10.818 -4.021 -1.985 1.00 95.69 86 SER A CA 1
ATOM 668 C C . SER A 1 86 ? -11.901 -4.146 -3.052 1.00 95.69 86 SER A C 1
ATOM 670 O O . SER A 1 86 ? -13.079 -3.997 -2.718 1.00 95.69 86 SER A O 1
ATOM 672 N N . ASP A 1 87 ? -11.541 -4.420 -4.307 1.00 94.56 87 ASP A N 1
ATOM 673 C CA . ASP A 1 87 ? -12.493 -4.502 -5.411 1.00 94.56 87 ASP A CA 1
ATOM 674 C C . ASP A 1 87 ? -13.541 -5.610 -5.165 1.00 94.56 87 ASP A C 1
ATOM 676 O O . ASP A 1 87 ? -13.199 -6.801 -5.082 1.00 94.56 87 ASP A O 1
ATOM 680 N N . PRO A 1 88 ? -14.842 -5.260 -5.091 1.00 92.38 88 PRO A N 1
ATOM 681 C CA . PRO A 1 88 ? -15.909 -6.237 -4.918 1.00 92.38 88 PRO A CA 1
ATOM 682 C C . PRO A 1 88 ? -15.917 -7.336 -5.986 1.00 92.38 88 PRO A C 1
ATOM 684 O O . PRO A 1 88 ? -16.300 -8.465 -5.671 1.00 92.38 88 PRO A O 1
ATOM 687 N N . SER A 1 89 ? -15.467 -7.047 -7.212 1.00 93.44 89 SER A N 1
ATOM 688 C CA . SER A 1 89 ? -15.405 -8.018 -8.312 1.00 93.44 89 SER A CA 1
ATOM 689 C C . SER A 1 89 ? -14.391 -9.144 -8.070 1.00 93.44 89 SER A C 1
ATOM 691 O O . SER A 1 89 ? -14.588 -10.261 -8.549 1.00 93.44 89 SER A O 1
ATOM 693 N N . HIS A 1 90 ? -13.358 -8.901 -7.256 1.00 92.38 90 HIS A N 1
ATOM 694 C CA . HIS A 1 90 ? -12.354 -9.902 -6.887 1.00 92.38 90 HIS A CA 1
ATOM 695 C C . HIS A 1 90 ? -12.636 -10.569 -5.534 1.00 92.38 90 HIS A C 1
ATOM 697 O O . HIS A 1 90 ? -12.044 -11.606 -5.226 1.00 92.38 90 HIS A O 1
ATOM 703 N N . SER A 1 91 ? -13.549 -10.012 -4.732 1.00 91.69 91 SER A N 1
ATOM 704 C CA . SER A 1 91 ? -13.773 -10.408 -3.335 1.00 91.69 91 SER A CA 1
ATOM 705 C C . SER A 1 91 ? -14.037 -11.907 -3.139 1.00 91.69 91 SER A C 1
ATOM 707 O O . SER A 1 91 ? -13.416 -12.524 -2.275 1.00 91.69 91 SER A O 1
ATOM 709 N N . GLN A 1 92 ? -14.884 -12.525 -3.968 1.00 92.75 92 GLN A N 1
ATOM 710 C CA . GLN A 1 92 ? -15.191 -13.956 -3.867 1.00 92.75 92 GLN A CA 1
ATOM 711 C C . GLN A 1 92 ? -13.969 -14.830 -4.189 1.00 92.75 92 GLN A C 1
ATOM 713 O O . GLN A 1 92 ? -13.709 -15.816 -3.503 1.00 92.75 92 GLN A O 1
ATOM 718 N N . THR A 1 93 ? -13.186 -14.459 -5.202 1.00 93.81 93 THR A N 1
ATOM 719 C CA . THR A 1 93 ? -11.959 -15.173 -5.594 1.00 93.81 93 THR A CA 1
ATOM 720 C C . THR A 1 93 ? -10.861 -15.023 -4.539 1.00 93.81 93 THR A C 1
ATOM 722 O O . THR A 1 93 ? -10.111 -15.960 -4.251 1.00 93.81 93 THR A O 1
ATOM 725 N N . LEU A 1 94 ? -10.750 -13.837 -3.940 1.00 94.50 94 LEU A N 1
ATOM 726 C CA . LEU A 1 94 ? -9.731 -13.548 -2.940 1.00 94.50 94 LEU A CA 1
ATOM 727 C C . LEU A 1 94 ? -10.083 -14.145 -1.576 1.00 94.50 94 LEU A C 1
ATOM 729 O O . LEU A 1 94 ? -9.202 -14.723 -0.939 1.00 94.50 94 LEU A O 1
ATOM 733 N N . TYR A 1 95 ? -11.339 -14.055 -1.147 1.00 95.56 95 TYR A N 1
ATOM 734 C CA . TYR A 1 95 ? -11.732 -14.288 0.245 1.00 95.56 95 TYR A CA 1
ATOM 735 C C . TYR A 1 95 ? -12.792 -15.379 0.433 1.00 95.56 95 TYR A C 1
ATOM 737 O O . TYR A 1 95 ? -13.075 -15.749 1.569 1.00 95.56 95 TYR A O 1
ATOM 745 N N . GLY A 1 96 ? -13.349 -15.938 -0.644 1.00 94.69 96 GLY A N 1
ATOM 746 C CA . GLY A 1 96 ? -14.308 -17.040 -0.576 1.00 94.69 96 GLY A CA 1
ATOM 747 C C . GLY A 1 96 ? -15.534 -16.700 0.270 1.00 94.69 96 GLY A C 1
ATOM 748 O O . GLY A 1 96 ? -16.103 -15.617 0.164 1.00 94.69 96 GLY A O 1
ATOM 749 N N . GLU A 1 97 ? -15.929 -17.623 1.145 1.00 92.94 97 GLU A N 1
ATOM 750 C CA . GLU A 1 97 ? -17.099 -17.472 2.022 1.00 92.94 97 GLU A CA 1
ATOM 751 C C . GLU A 1 97 ? -17.016 -16.277 2.985 1.00 92.94 97 GLU A C 1
ATOM 753 O O . GLU A 1 97 ? -18.045 -15.742 3.404 1.00 92.94 97 GLU A O 1
ATOM 758 N N . TYR A 1 98 ? -15.807 -15.807 3.307 1.00 92.88 98 TYR A N 1
ATOM 759 C CA . TYR A 1 98 ? -15.619 -14.687 4.226 1.00 92.88 98 TYR A CA 1
ATOM 760 C C . TYR A 1 98 ? -16.039 -13.339 3.626 1.00 92.88 98 TYR A C 1
ATOM 762 O O . TYR A 1 98 ? -16.363 -12.415 4.375 1.00 92.88 98 TYR A O 1
ATOM 770 N N . ALA A 1 99 ? -16.086 -13.228 2.292 1.00 91.88 99 ALA A N 1
ATOM 771 C CA . ALA A 1 99 ? -16.382 -11.983 1.581 1.00 91.88 99 ALA A CA 1
ATOM 772 C C . ALA A 1 99 ? -17.718 -11.345 2.010 1.00 91.88 99 ALA A C 1
ATOM 774 O O . ALA A 1 99 ? -17.835 -10.123 2.056 1.00 91.88 99 ALA A O 1
ATOM 775 N N . ALA A 1 100 ? -18.713 -12.155 2.389 1.00 91.69 100 ALA A N 1
ATOM 776 C CA . ALA A 1 100 ? -20.033 -11.667 2.788 1.00 91.69 100 ALA A CA 1
ATOM 777 C C . ALA A 1 100 ? -20.031 -10.869 4.106 1.00 91.69 100 ALA A C 1
ATOM 779 O O . ALA A 1 100 ? -20.854 -9.968 4.276 1.00 91.69 100 ALA A O 1
ATOM 780 N N . LYS A 1 101 ? -19.119 -11.188 5.036 1.00 93.12 101 LYS A N 1
ATOM 781 C CA . LYS A 1 101 ? -19.026 -10.550 6.363 1.00 93.12 101 LYS A CA 1
ATOM 782 C C . LYS A 1 101 ? -17.854 -9.583 6.497 1.00 93.12 101 LYS A C 1
ATOM 784 O O . LYS A 1 101 ? -17.565 -9.095 7.593 1.00 93.12 101 LYS A O 1
ATOM 789 N N . TRP A 1 102 ? -17.146 -9.316 5.410 1.00 95.25 102 TRP A N 1
ATOM 790 C CA . TRP A 1 102 ? -16.039 -8.377 5.413 1.00 95.25 102 TRP A CA 1
ATOM 791 C C . TRP A 1 102 ? -16.433 -7.090 4.715 1.00 95.25 102 TRP A C 1
ATOM 793 O O . TRP A 1 102 ? -17.066 -7.085 3.661 1.00 95.25 102 TRP A O 1
ATOM 803 N N . VAL A 1 103 ? -16.057 -5.981 5.333 1.00 96.31 103 VAL A N 1
ATOM 804 C CA . VAL A 1 103 ? -16.310 -4.642 4.824 1.00 96.31 103 VAL A CA 1
ATOM 805 C C . VAL A 1 103 ? -14.965 -4.007 4.550 1.00 96.31 103 VAL A C 1
ATOM 807 O O . VAL A 1 103 ? -14.164 -3.832 5.465 1.00 96.31 103 VAL A O 1
ATOM 810 N N . PHE A 1 104 ? -14.719 -3.682 3.288 1.00 97.19 104 PHE A N 1
ATOM 811 C CA . PHE A 1 104 ? -13.532 -2.954 2.874 1.00 97.19 104 PHE A CA 1
ATOM 812 C C . PHE A 1 104 ? -13.849 -1.464 2.875 1.00 97.19 104 PHE A C 1
ATOM 814 O O . PHE A 1 104 ? -14.838 -1.032 2.283 1.00 97.19 104 PHE A O 1
ATOM 821 N N . SER A 1 105 ? -13.023 -0.690 3.568 1.00 97.38 105 SER A N 1
ATOM 822 C CA . SER A 1 105 ? -13.088 0.766 3.568 1.00 97.38 105 SER A CA 1
ATOM 823 C C . SER A 1 105 ? -11.759 1.295 3.063 1.00 97.38 105 SER A C 1
ATOM 825 O O . SER A 1 105 ? -10.746 1.172 3.747 1.00 97.38 105 SER A O 1
ATOM 827 N N . SER A 1 106 ? -11.752 1.808 1.836 1.00 96.56 106 SER A N 1
ATOM 828 C CA . SER A 1 106 ? -10.562 2.376 1.208 1.00 96.56 106 SER A CA 1
ATOM 829 C C . SER A 1 106 ? -10.600 3.890 1.324 1.00 96.56 106 SER A C 1
ATOM 831 O O . SER A 1 106 ? -11.605 4.519 0.994 1.00 96.56 106 SER A O 1
ATOM 833 N N . MET A 1 107 ? -9.500 4.467 1.790 1.00 96.12 107 MET A N 1
ATOM 834 C CA . MET A 1 107 ? -9.387 5.893 2.026 1.00 96.12 107 MET A CA 1
ATOM 835 C C . MET A 1 107 ? -8.018 6.390 1.601 1.00 96.12 107 MET A C 1
ATOM 837 O O . MET A 1 107 ? -6.992 5.864 2.018 1.00 96.12 107 MET A O 1
ATOM 841 N N . ASP A 1 108 ? -8.028 7.448 0.809 1.00 95.75 108 ASP A N 1
ATOM 842 C CA . ASP A 1 108 ? -6.839 8.185 0.435 1.00 95.75 108 ASP A CA 1
ATOM 843 C C . ASP A 1 108 ? -6.661 9.367 1.385 1.00 95.75 108 ASP A C 1
ATOM 845 O O . ASP A 1 108 ? -7.448 10.318 1.379 1.00 95.75 108 ASP A O 1
ATOM 849 N N . ILE A 1 109 ? -5.640 9.295 2.234 1.00 95.56 109 ILE A N 1
ATOM 850 C CA . ILE A 1 109 ? -5.428 10.267 3.305 1.00 95.56 109 ILE A CA 1
ATOM 851 C C . ILE A 1 109 ? -5.173 11.670 2.763 1.00 95.56 109 ILE A C 1
ATOM 853 O O . ILE A 1 109 ? -5.583 12.632 3.405 1.00 95.56 109 ILE A O 1
ATOM 857 N N . ALA A 1 110 ? -4.587 11.821 1.575 1.00 90.81 110 ALA A N 1
ATOM 858 C CA . ALA A 1 110 ? -4.356 13.150 1.012 1.00 90.81 110 ALA A CA 1
ATOM 859 C C . ALA A 1 110 ? -5.661 13.879 0.639 1.00 90.81 110 ALA A C 1
ATOM 861 O O . ALA A 1 110 ? -5.650 15.085 0.405 1.00 90.81 110 ALA A O 1
ATOM 862 N N . THR A 1 111 ? -6.791 13.163 0.578 1.00 91.56 111 THR A N 1
ATOM 863 C CA . THR A 1 111 ? -8.116 13.766 0.358 1.00 91.56 111 THR A CA 1
ATOM 864 C C . THR A 1 111 ? -8.749 14.307 1.640 1.00 91.56 111 THR A C 1
ATOM 866 O O . THR A 1 111 ? -9.756 15.014 1.572 1.00 91.56 111 THR A O 1
ATOM 869 N N . LEU A 1 112 ? -8.167 14.018 2.812 1.00 91.38 112 LEU A N 1
ATOM 870 C CA . LEU A 1 112 ? -8.552 14.686 4.049 1.00 91.38 112 LEU A CA 1
ATOM 871 C C . LEU A 1 112 ? -8.167 16.156 3.954 1.00 91.38 112 LEU A C 1
ATOM 873 O O . LEU A 1 112 ? -7.003 16.495 3.759 1.00 91.38 112 LEU A O 1
ATOM 877 N N . GLY A 1 113 ? -9.145 17.042 4.142 1.00 86.44 113 GLY A N 1
ATOM 878 C CA . GLY A 1 113 ? -8.862 18.468 4.249 1.00 86.44 113 GLY A CA 1
ATOM 879 C C . GLY A 1 113 ? -7.882 18.742 5.393 1.00 86.44 113 GLY A C 1
ATOM 880 O O . GLY A 1 113 ? -7.907 18.048 6.410 1.00 86.44 113 GLY A O 1
ATOM 881 N N . GLU A 1 114 ? -7.054 19.777 5.262 1.00 86.12 114 GLU A N 1
ATOM 882 C CA . GLU A 1 114 ? -6.003 20.111 6.240 1.00 86.12 114 GLU A CA 1
ATOM 883 C C . GLU A 1 114 ? -6.533 20.272 7.677 1.00 86.12 114 GLU A C 1
ATOM 885 O O . GLU A 1 114 ? -5.845 19.923 8.636 1.00 86.12 114 GLU A O 1
ATOM 890 N N . ASN A 1 115 ? -7.782 20.733 7.809 1.00 88.75 115 ASN A N 1
ATOM 891 C CA . ASN A 1 115 ? -8.478 20.957 9.078 1.00 88.75 115 ASN A CA 1
ATOM 892 C C . ASN A 1 115 ? -9.305 19.755 9.564 1.00 88.75 115 ASN A C 1
ATOM 894 O O . ASN A 1 115 ? -10.045 19.892 10.537 1.00 88.75 115 ASN A O 1
ATOM 898 N N . SER A 1 116 ? -9.202 18.593 8.914 1.00 94.81 116 SER A N 1
ATOM 899 C CA . SER A 1 116 ? -9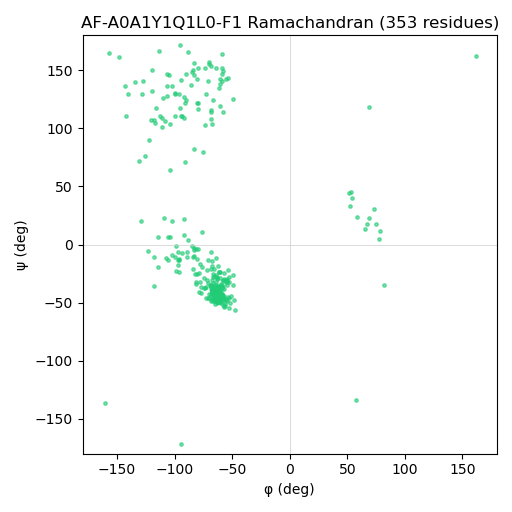.939 17.394 9.327 1.00 94.81 116 SER A CA 1
ATOM 900 C C . SER A 1 116 ? -9.525 16.980 10.735 1.00 94.81 116 SER A C 1
ATOM 902 O O . SER A 1 116 ? -8.340 16.961 11.074 1.00 94.81 116 SER A O 1
ATOM 904 N N . SER A 1 117 ? -10.500 16.658 11.569 1.00 95.38 117 SER A N 1
ATOM 905 C CA . SER A 1 117 ? -10.299 16.130 12.911 1.00 95.38 117 SER A CA 1
ATOM 906 C C . SER A 1 117 ? -10.193 14.596 12.893 1.00 95.38 117 SER A C 1
ATOM 908 O O . SER A 1 117 ? -10.593 13.944 11.923 1.00 95.38 117 SER A O 1
ATOM 910 N N . PRO A 1 118 ? -9.724 13.969 13.986 1.00 95.94 118 PRO A N 1
ATOM 911 C CA . PRO A 1 118 ? -9.833 12.521 14.155 1.00 95.94 118 PRO A CA 1
ATOM 912 C C . PRO A 1 118 ? -11.264 11.980 14.010 1.00 95.94 118 PRO A C 1
ATOM 914 O O . PRO A 1 118 ? -11.441 10.860 13.538 1.00 95.94 118 PRO A O 1
ATOM 917 N N . ALA A 1 119 ? -12.280 12.760 14.394 1.00 96.44 119 ALA A N 1
ATOM 918 C CA . ALA A 1 119 ? -13.677 12.365 14.239 1.00 96.44 119 ALA A CA 1
ATOM 919 C C . ALA A 1 119 ? -14.076 12.294 12.756 1.00 96.44 119 ALA A C 1
ATOM 921 O O . ALA A 1 119 ? -14.712 11.323 12.351 1.00 96.44 119 ALA A O 1
ATOM 922 N N . ASP A 1 120 ? -13.634 13.258 11.940 1.00 96.38 120 ASP A N 1
ATOM 923 C CA . ASP A 1 120 ? -13.877 13.269 10.489 1.00 96.38 120 ASP A CA 1
ATOM 924 C C . ASP A 1 120 ? -13.207 12.068 9.807 1.00 96.38 120 ASP A C 1
ATOM 926 O O . ASP A 1 120 ? -13.812 11.406 8.961 1.00 96.38 120 ASP A O 1
ATOM 930 N N . PHE A 1 121 ? -11.982 11.726 10.232 1.00 97.38 121 PHE A N 1
ATOM 931 C CA . PHE A 1 121 ? -11.301 10.507 9.788 1.00 97.38 121 PHE A CA 1
ATOM 932 C C . PHE A 1 121 ? -12.154 9.264 10.064 1.00 97.38 121 PHE A C 1
ATOM 934 O O . PHE A 1 121 ? -12.415 8.484 9.149 1.00 97.38 121 PHE A O 1
ATOM 941 N N . TRP A 1 122 ? -12.615 9.074 11.306 1.00 97.62 122 TRP A N 1
ATOM 942 C CA . TRP A 1 122 ? -13.398 7.890 11.667 1.00 97.62 122 TRP A CA 1
ATOM 943 C C . TRP A 1 122 ? -14.764 7.862 10.991 1.00 97.62 122 TRP A C 1
ATOM 945 O O . TRP A 1 122 ? -15.220 6.793 10.586 1.00 97.62 122 TRP A O 1
ATOM 955 N N . GLN A 1 123 ? -15.394 9.019 10.802 1.00 96.50 123 GLN A N 1
ATOM 956 C CA . GLN A 1 123 ? -16.648 9.117 10.070 1.00 96.50 123 GLN A CA 1
ATOM 957 C C . GLN A 1 123 ? -16.505 8.582 8.643 1.00 96.50 123 GLN A C 1
ATOM 959 O O . GLN A 1 123 ? -17.334 7.782 8.205 1.00 96.50 123 GLN A O 1
ATOM 964 N N . LEU A 1 124 ? -15.445 8.987 7.936 1.00 95.69 124 LEU A N 1
ATOM 965 C CA . LEU A 1 124 ? -15.147 8.518 6.583 1.00 95.69 124 LEU A CA 1
ATOM 966 C C . LEU A 1 124 ? -14.738 7.042 6.579 1.00 95.69 124 LEU A C 1
ATOM 968 O O . LEU A 1 124 ? -15.320 6.249 5.839 1.00 95.69 124 LEU A O 1
ATOM 972 N N . ALA A 1 125 ? -13.811 6.656 7.457 1.00 96.81 125 ALA A N 1
ATOM 973 C CA . ALA A 1 125 ? -13.296 5.293 7.563 1.00 96.81 125 ALA A CA 1
ATOM 974 C C . ALA A 1 125 ? -14.389 4.260 7.881 1.00 96.81 125 ALA A C 1
ATOM 976 O O . ALA A 1 125 ? -14.336 3.132 7.393 1.00 96.81 125 ALA A O 1
ATOM 977 N N . LEU A 1 126 ? -15.391 4.622 8.684 1.00 96.94 126 LEU A N 1
ATOM 978 C CA . LEU A 1 126 ? -16.456 3.709 9.101 1.00 96.94 126 LEU A CA 1
ATOM 979 C C . LEU A 1 126 ? -17.722 3.828 8.246 1.00 96.94 126 LEU A C 1
ATOM 981 O O . LEU A 1 126 ? -18.636 3.024 8.417 1.00 96.94 126 LEU A O 1
ATOM 985 N N . ARG A 1 127 ? -17.803 4.789 7.318 1.00 95.56 127 ARG A N 1
ATOM 986 C CA . ARG A 1 127 ? -18.991 5.006 6.476 1.00 95.56 127 ARG A CA 1
ATOM 987 C C . ARG A 1 127 ? -19.500 3.731 5.782 1.00 95.56 127 ARG A C 1
ATOM 989 O O . ARG A 1 127 ? -20.705 3.499 5.869 1.00 95.56 127 ARG A O 1
ATOM 996 N N . PRO A 1 128 ? -18.654 2.867 5.182 1.00 95.50 128 PRO A N 1
ATOM 997 C CA . PRO A 1 128 ? -19.136 1.651 4.517 1.00 95.50 128 PRO A CA 1
ATOM 998 C C . PRO A 1 128 ? -19.855 0.666 5.450 1.00 95.50 128 PRO A C 1
ATOM 1000 O O . PRO A 1 128 ? -20.677 -0.133 5.001 1.00 95.50 128 PRO A O 1
ATOM 1003 N N . LEU A 1 129 ? -19.577 0.718 6.758 1.00 94.88 129 LEU A N 1
ATOM 1004 C CA . LEU A 1 129 ? -20.272 -0.112 7.737 1.00 94.88 129 LEU A CA 1
ATOM 1005 C C . LEU A 1 129 ? -21.745 0.283 7.871 1.00 94.88 129 LEU A C 1
ATOM 1007 O O . LEU A 1 129 ? -22.600 -0.592 7.978 1.00 94.88 129 LEU A O 1
ATOM 1011 N N . LYS A 1 130 ? -22.052 1.585 7.812 1.00 93.56 130 LYS A N 1
ATOM 1012 C CA . LYS A 1 130 ? -23.426 2.090 7.927 1.00 93.56 130 LYS A CA 1
ATOM 1013 C C . LYS A 1 130 ? -24.339 1.469 6.869 1.00 93.56 130 LYS A C 1
ATOM 1015 O O . LYS A 1 130 ? -25.437 1.022 7.191 1.00 93.56 130 LYS A O 1
ATOM 1020 N N . ASP A 1 131 ? -23.856 1.386 5.632 1.00 89.25 131 ASP A N 1
ATOM 1021 C CA . ASP A 1 131 ? -24.617 0.832 4.509 1.00 89.25 131 ASP A CA 1
ATOM 1022 C C . ASP A 1 131 ? -24.842 -0.679 4.673 1.00 89.25 131 ASP A C 1
ATOM 1024 O O . ASP A 1 131 ? -25.916 -1.195 4.368 1.00 89.25 131 ASP A O 1
ATOM 1028 N N . LYS A 1 132 ? -23.859 -1.398 5.227 1.00 90.69 132 LYS A N 1
ATOM 1029 C CA . LYS A 1 132 ? -23.961 -2.841 5.493 1.00 90.69 132 LYS A CA 1
ATOM 1030 C C . LYS A 1 132 ? -24.855 -3.174 6.686 1.00 90.69 132 LYS A C 1
ATOM 1032 O O . LYS A 1 132 ? -25.458 -4.244 6.710 1.00 90.69 132 LYS A O 1
ATOM 1037 N N . PHE A 1 133 ? -24.964 -2.280 7.665 1.00 91.88 133 PHE A N 1
ATOM 1038 C CA . PHE A 1 133 ? -25.702 -2.532 8.906 1.00 91.88 133 PHE A CA 1
ATOM 1039 C C . PHE A 1 133 ? -27.179 -2.171 8.849 1.00 91.88 133 PHE A C 1
ATOM 1041 O O . PHE A 1 133 ? -27.869 -2.365 9.843 1.00 91.88 133 PHE A O 1
ATOM 1048 N N . GLN A 1 134 ? -27.707 -1.739 7.701 1.00 90.00 134 GLN A N 1
ATOM 1049 C CA . GLN A 1 134 ? -29.143 -1.460 7.552 1.00 90.00 134 GLN A CA 1
ATOM 1050 C C . GLN A 1 134 ? -30.038 -2.633 7.994 1.00 90.00 134 GLN A C 1
ATOM 1052 O O . GLN A 1 134 ? -31.155 -2.420 8.453 1.00 90.00 134 GLN A O 1
ATOM 1057 N N . GLN A 1 135 ? -29.537 -3.868 7.896 1.00 86.75 135 GLN A N 1
ATOM 1058 C CA . GLN A 1 135 ? -30.244 -5.089 8.297 1.00 86.75 135 GLN A CA 1
ATOM 1059 C C . GLN A 1 135 ? -29.845 -5.610 9.691 1.00 86.75 135 GLN A C 1
ATOM 1061 O O . GLN A 1 135 ? -30.385 -6.615 10.145 1.00 86.75 135 GLN A O 1
ATOM 1066 N N . ASN A 1 136 ? -28.912 -4.949 10.384 1.00 91.81 136 ASN A N 1
ATOM 1067 C CA . ASN A 1 136 ? -28.482 -5.289 11.739 1.00 91.81 136 ASN A CA 1
ATOM 1068 C C . ASN A 1 136 ? -28.691 -4.077 12.672 1.00 91.81 136 ASN A C 1
ATOM 1070 O O . ASN A 1 136 ? -27.779 -3.260 12.835 1.00 91.81 136 ASN A O 1
ATOM 1074 N N . PRO A 1 137 ? -29.874 -3.958 13.311 1.00 93.50 137 PRO A N 1
ATOM 1075 C CA . PRO A 1 137 ? -30.211 -2.814 14.158 1.00 93.50 137 PRO A CA 1
ATOM 1076 C C . PRO A 1 137 ? -29.238 -2.591 15.320 1.00 93.50 137 PRO A C 1
ATOM 1078 O O . PRO A 1 137 ? -29.004 -1.452 15.710 1.00 93.50 137 PRO A O 1
ATOM 1081 N N . ILE A 1 138 ? -28.641 -3.657 15.866 1.00 94.62 138 ILE A N 1
ATOM 1082 C CA . ILE A 1 138 ? -27.685 -3.560 16.979 1.00 94.62 138 ILE A CA 1
ATOM 1083 C C . ILE A 1 138 ? -26.428 -2.815 16.523 1.00 94.62 138 ILE A C 1
ATOM 1085 O O . ILE A 1 138 ? -26.016 -1.840 17.155 1.00 94.62 138 ILE A O 1
ATOM 1089 N N . LEU A 1 139 ? -25.834 -3.246 15.407 1.00 95.44 139 LEU A N 1
ATOM 1090 C CA . LEU A 1 139 ? -24.640 -2.613 14.849 1.00 95.44 139 LEU A CA 1
ATOM 1091 C C . LEU A 1 139 ? -24.920 -1.198 14.334 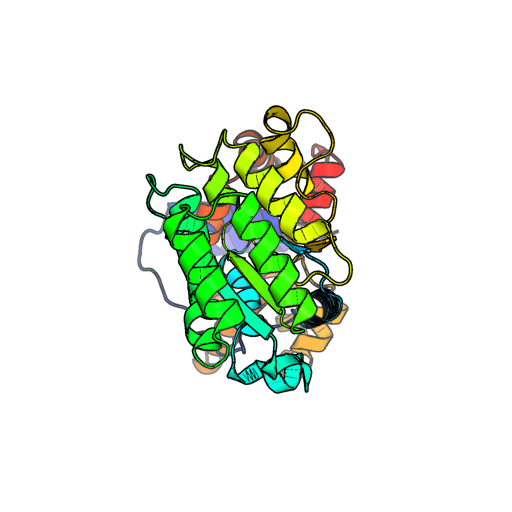1.00 95.44 139 LEU A C 1
ATOM 1093 O O . LEU A 1 139 ? -24.082 -0.313 14.512 1.00 95.44 139 LEU A O 1
ATOM 1097 N N . LEU A 1 140 ? -26.097 -0.966 13.744 1.00 96.00 140 LEU A N 1
ATOM 1098 C CA . LEU A 1 140 ? -26.504 0.362 13.290 1.00 96.00 140 LEU A CA 1
ATOM 1099 C C . LEU A 1 140 ? -26.641 1.343 14.464 1.00 96.00 140 LEU A C 1
ATOM 1101 O O . LEU A 1 140 ? -26.034 2.411 14.432 1.00 96.00 140 LEU A O 1
ATOM 1105 N N . ASN A 1 141 ? -27.341 0.953 15.534 1.00 96.00 141 ASN A N 1
ATOM 1106 C CA . ASN A 1 141 ? -27.499 1.782 16.733 1.00 96.00 141 ASN A CA 1
ATOM 1107 C C . ASN A 1 141 ? -26.147 2.101 17.390 1.00 96.00 141 ASN A C 1
ATOM 1109 O O . ASN A 1 141 ? -25.922 3.220 17.852 1.00 96.00 141 ASN A O 1
ATOM 1113 N N . LEU A 1 142 ? -25.223 1.132 17.422 1.00 96.19 142 LEU A N 1
ATOM 1114 C CA . LEU A 1 142 ? -23.869 1.364 17.924 1.00 96.19 142 LEU A CA 1
ATOM 1115 C C . LEU A 1 142 ? -23.096 2.345 17.044 1.00 96.19 142 LEU A C 1
ATOM 1117 O O . LEU A 1 142 ? -22.460 3.249 17.582 1.00 96.19 142 LEU A O 1
ATOM 1121 N N . TYR A 1 143 ? -23.162 2.207 15.718 1.00 97.00 143 TYR A N 1
ATOM 1122 C CA . TYR A 1 143 ? -22.541 3.159 14.795 1.00 97.00 143 TYR A CA 1
ATOM 1123 C C . TYR A 1 143 ? -23.093 4.579 14.994 1.00 97.00 143 TYR A C 1
ATOM 1125 O O . TYR A 1 143 ? -22.322 5.533 15.095 1.00 97.00 143 TYR A O 1
ATOM 1133 N N . GLU A 1 144 ? -24.415 4.734 15.096 1.00 96.56 144 GLU A N 1
ATOM 1134 C CA . GLU A 1 144 ? -25.059 6.034 15.317 1.00 96.56 144 GLU A CA 1
ATOM 1135 C C . GLU A 1 144 ? -24.665 6.643 16.666 1.00 96.56 144 GLU A C 1
ATOM 1137 O O . GLU A 1 144 ? -24.325 7.825 16.733 1.00 96.56 144 GLU A O 1
ATOM 1142 N N . SER A 1 145 ? -24.605 5.825 17.720 1.00 96.31 145 SER A N 1
ATOM 1143 C CA . SER A 1 145 ? -24.089 6.244 19.024 1.00 96.31 145 SER A CA 1
ATOM 1144 C C . SER A 1 145 ? -22.624 6.688 18.940 1.00 96.31 145 SER A C 1
ATOM 1146 O O . SER A 1 145 ? -22.269 7.718 19.514 1.00 96.31 145 SER A O 1
ATOM 1148 N N . CYS A 1 146 ? -21.775 5.985 18.179 1.00 96.50 146 CYS A N 1
ATOM 1149 C CA . CYS A 1 146 ? -20.394 6.416 17.940 1.00 96.50 146 CYS A CA 1
ATOM 1150 C C . CYS A 1 146 ? -20.346 7.771 17.227 1.00 96.50 146 CYS A C 1
ATOM 1152 O O . CYS A 1 146 ? -19.603 8.656 17.642 1.00 96.50 146 CYS A O 1
ATOM 1154 N N . SER A 1 147 ? -21.172 7.960 16.195 1.00 96.44 147 SER A N 1
ATOM 1155 C CA . SER A 1 147 ? -21.241 9.217 15.446 1.00 96.44 147 SER A CA 1
ATOM 1156 C C . SER A 1 147 ? -21.671 10.395 16.325 1.00 96.44 147 SER A C 1
ATOM 1158 O O . SER A 1 147 ? -21.114 11.481 16.190 1.00 96.44 147 SER A O 1
ATOM 1160 N N . GLN A 1 148 ? -22.632 10.195 17.232 1.00 96.88 148 GLN A N 1
ATOM 1161 C CA . GLN A 1 148 ? -23.077 11.224 18.184 1.00 96.88 148 GLN A CA 1
ATOM 1162 C C . GLN A 1 148 ? -21.983 11.592 19.197 1.00 96.88 148 GLN A C 1
ATOM 1164 O O . GLN A 1 148 ? -21.877 12.750 19.590 1.00 96.88 148 GLN A O 1
ATOM 1169 N N . ASN A 1 149 ? -21.142 10.626 19.575 1.00 96.62 149 ASN A N 1
ATOM 1170 C CA . ASN A 1 149 ? -20.000 10.820 20.473 1.00 96.62 149 ASN A CA 1
ATOM 1171 C C . ASN A 1 149 ? -18.695 11.142 19.720 1.00 96.62 149 ASN A C 1
ATOM 1173 O O . ASN A 1 149 ? -17.607 10.918 20.247 1.00 96.62 149 ASN A O 1
ATOM 1177 N N . GLN A 1 150 ? -18.791 11.645 18.481 1.00 96.44 150 GLN A N 1
ATOM 1178 C CA . GLN A 1 150 ? -17.647 12.061 17.656 1.00 96.44 150 GLN A CA 1
ATOM 1179 C C . GLN A 1 150 ? -16.560 10.982 17.510 1.00 96.44 150 GLN A C 1
ATOM 1181 O O . GLN A 1 150 ? -15.373 11.292 17.419 1.00 96.44 150 GLN A O 1
ATOM 1186 N N . PHE A 1 151 ? -16.966 9.711 17.489 1.00 96.75 151 PHE A N 1
ATOM 1187 C CA . PHE A 1 151 ? -16.065 8.566 17.384 1.00 96.75 151 PHE A CA 1
ATOM 1188 C C . PHE A 1 151 ? -14.952 8.576 18.445 1.00 96.75 151 PHE A C 1
ATOM 1190 O O . PHE A 1 151 ? -13.780 8.347 18.142 1.00 96.75 151 PHE A O 1
ATOM 1197 N N . ASP A 1 152 ? -15.301 8.855 19.702 1.00 95.25 152 ASP A N 1
ATOM 1198 C CA . ASP A 1 152 ? -14.361 8.702 20.808 1.00 95.25 152 ASP A CA 1
ATOM 1199 C C . ASP A 1 152 ? -13.823 7.257 20.945 1.00 95.25 152 ASP A C 1
ATOM 1201 O O . ASP A 1 152 ? -14.350 6.283 20.405 1.00 95.25 152 ASP A O 1
ATOM 1205 N N . GLU A 1 153 ? -12.737 7.093 21.699 1.00 95.50 153 GLU A N 1
ATOM 1206 C CA . GLU A 1 153 ? -12.079 5.789 21.850 1.00 95.50 153 GLU A CA 1
ATOM 1207 C C . GLU A 1 153 ? -12.994 4.709 22.456 1.00 95.50 153 GLU A C 1
ATOM 1209 O O . GLU A 1 153 ? -12.867 3.529 22.120 1.00 95.50 153 GLU A O 1
ATOM 1214 N N . TYR A 1 154 ? -13.898 5.091 23.360 1.00 95.69 154 TYR A N 1
ATOM 1215 C CA . TYR A 1 154 ? -14.760 4.149 24.069 1.00 95.69 154 TYR A CA 1
ATOM 1216 C C . TYR A 1 154 ? -15.838 3.577 23.149 1.00 95.69 154 TYR A C 1
ATOM 1218 O O . TYR A 1 154 ? -16.058 2.363 23.127 1.00 95.69 154 TYR A O 1
ATOM 1226 N N . CYS A 1 155 ? -16.492 4.436 22.368 1.00 96.31 155 CYS A N 1
ATOM 1227 C CA . CYS A 1 155 ? -17.504 4.021 21.413 1.00 96.31 155 CYS A CA 1
ATOM 1228 C C . CYS A 1 155 ? -16.883 3.200 20.271 1.00 96.31 155 CYS A C 1
ATOM 1230 O O . CYS A 1 155 ? -17.420 2.146 19.926 1.00 96.31 155 CYS A O 1
ATOM 1232 N N . LEU A 1 156 ? -15.695 3.584 19.785 1.00 97.38 156 LEU A N 1
ATOM 1233 C CA . LEU A 1 156 ? -14.953 2.812 18.790 1.00 97.38 156 LEU A CA 1
ATOM 1234 C C . LEU A 1 156 ? -14.613 1.404 19.290 1.00 97.38 156 LEU A C 1
ATOM 1236 O O . LEU A 1 156 ? -14.856 0.433 18.575 1.00 97.38 156 LEU A O 1
ATOM 1240 N N . ASP A 1 157 ? -14.097 1.256 20.517 1.00 96.75 157 ASP A N 1
ATOM 1241 C CA . ASP A 1 157 ? -13.781 -0.075 21.054 1.00 96.75 157 ASP A CA 1
ATOM 1242 C C . ASP A 1 157 ? -15.037 -0.947 21.168 1.00 96.75 157 ASP A C 1
ATOM 1244 O O . ASP A 1 157 ? -15.016 -2.102 20.741 1.00 96.75 157 ASP A O 1
ATOM 1248 N N . LYS A 1 158 ? -16.157 -0.385 21.646 1.00 96.31 158 LYS A N 1
ATOM 1249 C CA . LYS A 1 158 ? -17.448 -1.090 21.681 1.00 96.31 158 LYS A CA 1
ATOM 1250 C C . LYS A 1 158 ? -17.898 -1.555 20.302 1.00 96.31 158 LYS A C 1
ATOM 1252 O O . LYS A 1 158 ? -18.310 -2.706 20.161 1.00 96.31 158 LYS A O 1
ATOM 1257 N N . LEU A 1 159 ? -17.808 -0.686 19.296 1.00 96.81 159 LEU A N 1
ATOM 1258 C CA . LEU A 1 159 ? -18.176 -1.033 17.929 1.00 96.81 159 LEU A CA 1
ATOM 1259 C C . LEU A 1 159 ? -17.317 -2.197 17.422 1.00 96.81 159 LEU A C 1
ATOM 1261 O O . LEU A 1 159 ? -17.861 -3.205 16.983 1.00 96.81 159 LEU A O 1
ATOM 1265 N N . ILE A 1 160 ? -15.989 -2.109 17.551 1.00 96.69 160 ILE A N 1
ATOM 1266 C CA . ILE A 1 160 ? -15.062 -3.161 17.103 1.00 96.69 160 ILE A CA 1
ATOM 1267 C C . ILE A 1 160 ? -15.288 -4.488 17.853 1.00 96.69 160 ILE A C 1
ATOM 1269 O O . ILE A 1 160 ? -15.209 -5.559 17.238 1.00 96.69 160 ILE A O 1
ATOM 1273 N N . VAL A 1 161 ? -15.620 -4.449 19.150 1.00 95.88 161 VAL A N 1
ATOM 1274 C CA . VAL A 1 161 ? -16.031 -5.637 19.922 1.00 95.88 161 VAL A CA 1
ATOM 1275 C C . VAL A 1 161 ? -17.290 -6.261 19.338 1.00 95.88 161 VAL A C 1
ATOM 1277 O O . VAL A 1 161 ? -17.299 -7.472 19.106 1.00 95.88 161 VAL A O 1
ATOM 1280 N N . GLN A 1 162 ? -18.322 -5.459 19.071 1.00 96.38 162 GLN A N 1
ATOM 1281 C CA . GLN A 1 162 ? -19.568 -5.979 18.516 1.00 96.38 162 GLN A CA 1
ATOM 1282 C C . GLN A 1 162 ? -19.347 -6.573 17.122 1.00 96.38 162 GLN A C 1
ATOM 1284 O O . GLN A 1 162 ? -19.849 -7.660 16.850 1.00 96.38 162 GLN A O 1
ATOM 1289 N N . LEU A 1 163 ? -18.531 -5.940 16.265 1.00 96.00 163 LEU A N 1
ATOM 1290 C CA . LEU A 1 163 ? -18.169 -6.518 14.963 1.00 96.00 163 LEU A CA 1
ATOM 1291 C C . LEU A 1 163 ? -17.616 -7.932 15.122 1.00 96.00 163 LEU A C 1
ATOM 1293 O O . LEU A 1 163 ? -18.059 -8.845 14.430 1.00 96.00 163 LEU A O 1
ATOM 1297 N N . LYS A 1 164 ? -16.702 -8.132 16.078 1.00 95.00 164 LYS A N 1
ATOM 1298 C CA . LYS A 1 164 ? -16.128 -9.453 16.344 1.00 95.00 164 LYS A CA 1
ATOM 1299 C C . LYS A 1 164 ? -17.188 -10.462 16.789 1.00 95.00 164 LYS A C 1
ATOM 1301 O O . LYS A 1 164 ? -17.173 -11.586 16.299 1.00 95.00 164 LYS A O 1
ATOM 1306 N N . GLN A 1 165 ? -18.079 -10.078 17.703 1.00 94.75 165 GLN A N 1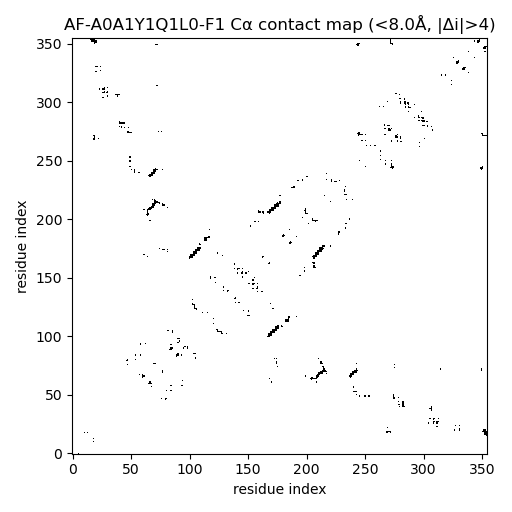
ATOM 1307 C CA . GLN A 1 165 ? -19.142 -10.956 18.215 1.00 94.75 165 GLN A CA 1
ATOM 1308 C C . GLN A 1 165 ? -20.107 -11.399 17.108 1.00 94.75 165 GLN A C 1
ATOM 1310 O O . GLN A 1 165 ? -20.503 -12.558 17.059 1.00 94.75 165 GLN A O 1
ATOM 1315 N N . GLU A 1 166 ? -20.409 -10.500 16.175 1.00 93.94 166 GLU A N 1
ATOM 1316 C CA . GLU A 1 166 ? -21.288 -10.745 15.026 1.00 93.94 166 GLU A CA 1
ATOM 1317 C C . GLU A 1 166 ? -20.561 -11.425 13.837 1.00 93.94 166 GLU A C 1
ATOM 1319 O O . GLU A 1 166 ? -21.161 -11.757 12.805 1.00 93.94 166 GLU A O 1
ATOM 1324 N N . GLY A 1 167 ? -19.248 -11.649 13.966 1.00 93.31 167 GLY A N 1
ATOM 1325 C CA . GLY A 1 167 ? -18.394 -12.260 12.947 1.00 93.31 167 GLY A CA 1
ATOM 1326 C C . GLY A 1 167 ? -18.058 -11.345 11.765 1.00 93.31 167 GLY A C 1
ATOM 1327 O O . GLY A 1 167 ? -17.653 -11.846 10.718 1.00 93.31 167 GLY A O 1
ATOM 1328 N N . TRP A 1 168 ? -18.236 -10.030 11.908 1.00 95.62 168 TRP A N 1
ATOM 1329 C CA . TRP A 1 168 ? -17.833 -9.038 10.913 1.00 95.62 168 TRP A CA 1
ATOM 1330 C C . TRP A 1 168 ? -16.359 -8.662 11.051 1.00 95.62 168 TRP A C 1
ATOM 1332 O O . TRP A 1 168 ? -15.794 -8.620 12.149 1.00 95.62 168 TRP A O 1
ATOM 1342 N N . ARG A 1 169 ? -15.750 -8.308 9.918 1.00 96.00 169 ARG A N 1
ATOM 1343 C CA . ARG A 1 169 ? -14.422 -7.691 9.871 1.00 96.00 169 ARG A CA 1
ATOM 1344 C C . ARG A 1 169 ? -14.465 -6.425 9.031 1.00 96.00 169 ARG A C 1
ATOM 1346 O O . ARG A 1 169 ? -14.915 -6.449 7.891 1.00 96.00 169 ARG A O 1
ATOM 1353 N N . LEU A 1 170 ? -13.948 -5.340 9.587 1.00 97.62 170 LEU A N 1
ATOM 1354 C CA . LEU A 1 170 ? -13.589 -4.143 8.847 1.00 97.62 170 LEU A CA 1
ATOM 1355 C C . LEU A 1 170 ? -12.124 -4.258 8.415 1.00 97.62 170 LEU A C 1
ATOM 1357 O O . LEU A 1 170 ? -11.234 -4.406 9.254 1.00 97.62 170 LEU A O 1
ATOM 1361 N N . VAL A 1 171 ? -11.884 -4.179 7.110 1.00 98.06 171 VAL A N 1
ATOM 1362 C CA . VAL A 1 171 ? -10.553 -4.025 6.522 1.00 98.06 171 VAL A CA 1
ATOM 1363 C C . VAL A 1 171 ? -10.418 -2.570 6.088 1.00 98.06 171 VAL A C 1
ATOM 1365 O O . VAL A 1 171 ? -11.016 -2.147 5.100 1.00 98.06 171 VAL A O 1
ATOM 1368 N N . LEU A 1 172 ? -9.672 -1.791 6.866 1.00 98.25 172 LEU A N 1
ATOM 1369 C CA . LEU A 1 172 ? -9.434 -0.377 6.610 1.00 98.25 172 LEU A CA 1
ATOM 1370 C C . LEU A 1 172 ? -8.131 -0.222 5.820 1.00 98.25 172 LEU A C 1
ATOM 1372 O O . LEU A 1 172 ? -7.043 -0.486 6.335 1.00 98.25 172 LEU A O 1
ATOM 1376 N N . MET A 1 173 ? -8.261 0.183 4.560 1.00 98.19 173 MET A N 1
ATOM 1377 C CA . MET A 1 173 ? -7.159 0.409 3.632 1.00 98.19 173 MET A CA 1
ATOM 1378 C C . MET A 1 173 ? -6.860 1.901 3.557 1.00 98.19 173 MET A C 1
ATOM 1380 O O . MET A 1 173 ? -7.674 2.670 3.050 1.00 98.19 173 MET A O 1
ATOM 1384 N N . LEU A 1 174 ? -5.709 2.304 4.084 1.00 97.88 174 LEU A N 1
ATOM 1385 C CA . LEU A 1 174 ? -5.314 3.704 4.201 1.00 97.88 174 LEU A CA 1
ATOM 1386 C C . LEU A 1 174 ? -4.162 3.980 3.247 1.00 97.88 174 LEU A C 1
ATOM 1388 O O . LEU A 1 174 ? -3.050 3.510 3.477 1.00 97.88 174 LEU A O 1
ATOM 1392 N N . ASP A 1 175 ? -4.426 4.727 2.184 1.00 97.31 175 ASP A N 1
ATOM 1393 C CA . ASP A 1 175 ? -3.418 5.126 1.211 1.00 97.31 175 ASP A CA 1
ATOM 1394 C C . ASP A 1 175 ? -2.765 6.457 1.588 1.00 97.31 175 ASP A C 1
ATOM 1396 O O . ASP A 1 175 ? -3.421 7.330 2.156 1.00 97.31 175 ASP A O 1
ATOM 1400 N N . ARG A 1 176 ? -1.475 6.611 1.270 1.00 94.12 176 ARG A N 1
ATOM 1401 C CA . ARG A 1 176 ? -0.666 7.802 1.589 1.00 94.12 176 ARG A CA 1
ATOM 1402 C C . ARG A 1 176 ? -0.738 8.219 3.058 1.00 94.12 176 ARG A C 1
ATOM 1404 O O . ARG A 1 176 ? -0.889 9.389 3.400 1.00 94.12 176 ARG A O 1
ATOM 1411 N N . PHE A 1 177 ? -0.646 7.255 3.963 1.00 94.81 177 PHE A N 1
ATOM 1412 C CA . PHE A 1 177 ? -0.852 7.509 5.387 1.00 94.81 177 PHE A CA 1
ATOM 1413 C C . PHE A 1 177 ? 0.211 8.415 6.018 1.00 94.81 177 PHE A C 1
ATOM 1415 O O . PHE A 1 177 ? -0.051 9.065 7.031 1.00 94.81 177 PHE A O 1
ATOM 1422 N N . ASP A 1 178 ? 1.388 8.525 5.404 1.00 90.88 178 ASP A N 1
ATOM 1423 C CA . ASP A 1 178 ? 2.413 9.488 5.798 1.00 90.88 178 ASP A CA 1
ATOM 1424 C C . ASP A 1 178 ? 1.965 10.957 5.662 1.00 90.88 178 ASP A C 1
ATOM 1426 O O . ASP A 1 178 ? 2.507 11.816 6.360 1.00 90.88 178 ASP A O 1
ATOM 1430 N N . GLU A 1 179 ? 0.918 11.254 4.885 1.00 91.25 179 GLU A N 1
ATOM 1431 C CA . GLU A 1 179 ? 0.313 12.593 4.807 1.00 91.25 179 GLU A CA 1
ATOM 1432 C C . GLU A 1 179 ? -0.310 13.044 6.140 1.00 91.25 179 GLU A C 1
ATOM 1434 O O . GLU A 1 179 ? -0.319 14.239 6.448 1.00 91.25 179 GLU A O 1
ATOM 1439 N N . LEU A 1 180 ? -0.737 12.114 7.010 1.00 91.25 180 LEU A N 1
ATOM 1440 C CA . LEU A 1 180 ? -1.204 12.474 8.357 1.00 91.25 180 LEU A CA 1
ATOM 1441 C C . LEU A 1 180 ? -0.109 13.157 9.183 1.00 91.25 180 LEU A C 1
ATOM 1443 O O . LEU A 1 180 ? -0.414 13.986 10.039 1.00 91.25 180 LEU A O 1
ATOM 1447 N N . LEU A 1 181 ? 1.166 12.856 8.922 1.00 88.25 181 LEU A N 1
ATOM 1448 C CA . LEU A 1 181 ? 2.284 13.494 9.621 1.00 88.25 181 LEU A CA 1
ATOM 1449 C C . LEU A 1 181 ? 2.466 14.965 9.220 1.00 88.25 181 LEU A C 1
ATOM 1451 O O . LEU A 1 181 ? 3.182 15.697 9.902 1.00 88.25 181 LEU A O 1
ATOM 1455 N N . ARG A 1 182 ? 1.823 15.409 8.134 1.00 87.62 182 ARG A N 1
ATOM 1456 C CA . ARG A 1 182 ? 1.834 16.804 7.674 1.00 87.62 182 ARG A CA 1
ATOM 1457 C C . ARG A 1 182 ? 0.613 17.586 8.154 1.00 87.62 182 ARG A C 1
ATOM 1459 O O . ARG A 1 182 ? 0.698 18.804 8.292 1.00 87.62 182 ARG A O 1
ATOM 1466 N N . SER A 1 183 ? -0.495 16.909 8.463 1.00 89.25 183 SER A N 1
ATOM 1467 C CA . SER A 1 183 ? -1.716 17.571 8.932 1.00 89.25 183 SER A CA 1
ATOM 1468 C C . SER A 1 183 ? -1.569 18.093 10.374 1.00 89.25 183 SER A C 1
ATOM 1470 O O . SER A 1 183 ? -1.209 17.321 11.271 1.00 89.25 183 SER A O 1
ATOM 1472 N N . PRO A 1 184 ? -1.901 19.373 10.650 1.00 89.12 184 PRO A N 1
ATOM 1473 C CA . PRO A 1 184 ? -1.800 19.967 11.986 1.00 89.12 184 PRO A CA 1
ATOM 1474 C C . PRO A 1 184 ? -2.541 19.197 13.086 1.00 89.12 184 PRO A C 1
ATOM 1476 O O . PRO A 1 184 ? -2.048 19.115 14.208 1.00 89.12 184 PRO A O 1
ATOM 1479 N N . ASN A 1 185 ? -3.687 18.594 12.760 1.00 90.94 185 ASN A N 1
ATOM 1480 C CA . ASN A 1 185 ? -4.544 17.895 13.723 1.00 90.94 185 ASN A CA 1
ATOM 1481 C C . ASN A 1 185 ? -4.076 16.467 14.053 1.00 90.94 185 ASN A C 1
ATOM 1483 O O . ASN A 1 185 ? -4.568 15.860 15.011 1.00 90.94 185 ASN A O 1
ATOM 1487 N N . PHE A 1 186 ? -3.134 15.930 13.272 1.00 91.12 186 PHE A N 1
ATOM 1488 C CA . PHE A 1 186 ? -2.650 14.554 13.396 1.00 91.12 186 PHE A CA 1
ATOM 1489 C C . PHE A 1 186 ? -1.163 14.470 13.742 1.00 91.12 186 PHE A C 1
ATOM 1491 O O . PHE A 1 186 ? -0.787 13.608 14.535 1.00 91.12 186 PHE A O 1
ATOM 1498 N N . LYS A 1 187 ? -0.328 15.385 13.229 1.00 84.81 187 LYS A N 1
ATOM 1499 C CA . LYS A 1 187 ? 1.139 15.354 13.374 1.00 84.81 187 LYS A CA 1
ATOM 1500 C C . LYS A 1 187 ? 1.643 15.224 14.816 1.00 84.81 187 LYS A C 1
ATOM 1502 O O . LYS A 1 187 ? 2.673 14.608 15.049 1.00 84.81 187 LYS A O 1
ATOM 1507 N N . GLU A 1 188 ? 0.916 15.780 15.784 1.00 85.12 188 GLU A N 1
ATOM 1508 C CA . GLU A 1 188 ? 1.257 15.756 17.216 1.00 85.12 188 GLU A CA 1
ATOM 1509 C C . GLU A 1 188 ? 0.243 14.952 18.047 1.00 85.12 188 GLU A C 1
ATOM 1511 O O . GLU A 1 188 ? 0.305 14.891 19.276 1.00 85.12 188 GLU A O 1
ATOM 1516 N N . ASN A 1 189 ? -0.697 14.284 17.380 1.00 88.12 189 ASN A N 1
ATOM 1517 C CA . ASN A 1 189 ? -1.806 13.604 18.024 1.00 88.12 189 ASN A CA 1
ATOM 1518 C C . ASN A 1 189 ? -1.463 12.144 18.343 1.00 88.12 189 ASN A C 1
ATOM 1520 O O . ASN A 1 189 ? -1.995 11.202 17.755 1.00 88.12 189 ASN A O 1
ATOM 1524 N N . GLY A 1 190 ? -0.588 11.941 19.330 1.00 90.06 190 GLY A N 1
ATOM 1525 C CA . GLY A 1 190 ? -0.228 10.600 19.804 1.00 90.06 190 GLY A CA 1
ATOM 1526 C C . GLY A 1 190 ? -1.428 9.768 20.288 1.00 90.06 190 GLY A C 1
ATOM 1527 O O . GLY A 1 190 ? -1.382 8.536 20.244 1.00 90.06 190 GLY A O 1
ATOM 1528 N N . LYS A 1 191 ? -2.524 10.419 20.711 1.00 92.56 191 LYS A N 1
ATOM 1529 C CA . LYS A 1 191 ? -3.767 9.741 21.109 1.00 92.56 191 LYS A CA 1
ATOM 1530 C C . LYS A 1 191 ? -4.426 9.046 19.919 1.00 92.56 191 LYS A C 1
ATOM 1532 O O . LYS A 1 191 ? -4.798 7.887 20.053 1.00 92.56 191 LYS A O 1
ATOM 1537 N N . PHE A 1 192 ? -4.504 9.697 18.758 1.00 94.69 192 PHE A N 1
ATOM 1538 C CA . PHE A 1 192 ? -5.057 9.093 17.542 1.00 94.69 192 PHE A CA 1
ATOM 1539 C C . PHE A 1 192 ? -4.333 7.790 17.166 1.00 94.69 192 PHE A C 1
ATOM 1541 O O . PHE A 1 192 ? -4.970 6.744 17.021 1.00 94.69 192 PHE A O 1
ATOM 1548 N N . PHE A 1 193 ? -2.998 7.821 17.091 1.00 94.12 193 PHE A N 1
ATOM 1549 C CA . PHE A 1 193 ? -2.201 6.631 16.773 1.00 94.12 193 PHE A CA 1
ATOM 1550 C C . PHE A 1 193 ? -2.318 5.541 17.850 1.00 94.12 193 PHE A C 1
ATOM 1552 O O . PHE A 1 193 ? -2.376 4.353 17.524 1.00 94.12 193 PHE A O 1
ATOM 1559 N N . ALA A 1 194 ? -2.408 5.924 19.131 1.00 93.19 194 ALA A N 1
ATOM 1560 C CA . ALA A 1 194 ? -2.645 4.985 20.227 1.00 93.19 194 ALA A CA 1
ATOM 1561 C C . ALA A 1 194 ? -4.002 4.281 20.092 1.00 93.19 194 ALA A C 1
ATOM 1563 O O . ALA A 1 194 ? -4.073 3.059 20.233 1.00 93.19 194 ALA A O 1
ATOM 1564 N N . THR A 1 195 ? -5.061 5.034 19.780 1.00 95.00 195 THR A N 1
ATOM 1565 C CA . THR A 1 195 ? -6.401 4.494 19.531 1.00 95.00 195 THR A CA 1
ATOM 1566 C C . THR A 1 195 ? -6.381 3.535 18.342 1.00 95.00 195 THR A C 1
ATOM 1568 O O . THR A 1 195 ? -6.844 2.404 18.474 1.00 95.00 195 THR A O 1
ATOM 1571 N N . LEU A 1 196 ? -5.773 3.924 17.217 1.00 95.00 196 LEU A N 1
ATOM 1572 C CA . LEU A 1 196 ? -5.682 3.078 16.025 1.00 95.00 196 LEU A CA 1
ATOM 1573 C C . LEU A 1 196 ? -4.963 1.748 16.317 1.00 95.00 196 LEU A C 1
ATOM 1575 O O . LEU A 1 196 ? -5.482 0.679 15.986 1.00 95.00 196 LEU A O 1
ATOM 1579 N N . ARG A 1 197 ? -3.819 1.801 17.018 1.00 94.19 197 ARG A N 1
ATOM 1580 C CA . ARG A 1 197 ? -3.099 0.609 17.494 1.00 94.19 197 ARG A CA 1
ATOM 1581 C C . ARG A 1 197 ? -3.988 -0.259 18.376 1.00 94.19 197 ARG A C 1
ATOM 1583 O O . ARG A 1 197 ? -4.137 -1.443 18.098 1.00 94.19 197 ARG A O 1
ATOM 1590 N N . LYS A 1 198 ? -4.585 0.316 19.426 1.00 94.88 198 LYS A N 1
ATOM 1591 C CA . LYS A 1 198 ? -5.419 -0.414 20.393 1.00 94.88 198 LYS A CA 1
ATOM 1592 C C . LYS A 1 198 ? -6.546 -1.169 19.692 1.00 94.88 198 LYS A C 1
ATOM 1594 O O . LYS A 1 198 ? -6.747 -2.355 19.954 1.00 94.88 198 LYS A O 1
ATOM 1599 N N . LEU A 1 199 ? -7.265 -0.503 18.794 1.00 95.81 199 LEU A N 1
ATOM 1600 C CA . LEU A 1 199 ? -8.393 -1.105 18.087 1.00 95.81 199 LEU A CA 1
ATOM 1601 C C . LEU A 1 199 ? -7.940 -2.261 17.185 1.00 95.81 199 LEU A C 1
ATOM 1603 O O . LEU A 1 199 ? -8.578 -3.310 17.185 1.00 95.81 199 LEU A O 1
ATOM 1607 N N . ALA A 1 200 ? -6.818 -2.104 16.480 1.00 95.62 200 ALA A N 1
ATOM 1608 C CA . ALA A 1 200 ? -6.330 -3.099 15.530 1.00 95.62 200 ALA A CA 1
ATOM 1609 C C . ALA A 1 200 ? -5.539 -4.258 16.163 1.00 95.62 200 ALA A C 1
ATOM 1611 O O . ALA A 1 200 ? -5.482 -5.337 15.579 1.00 95.62 200 ALA A O 1
ATOM 1612 N N . SER A 1 201 ? -4.918 -4.057 17.332 1.00 92.56 201 SER A N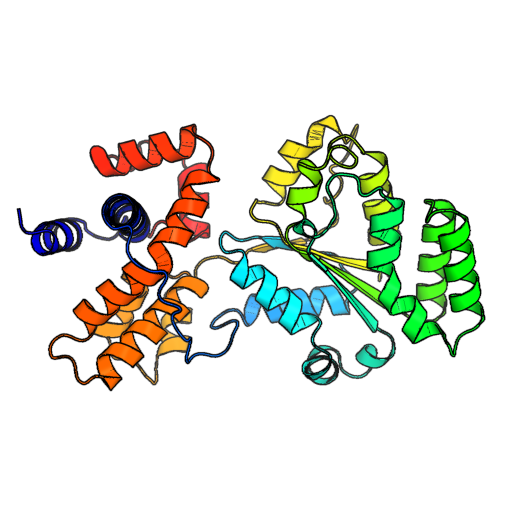 1
ATOM 1613 C CA . SER A 1 201 ? -4.014 -5.042 17.949 1.00 92.56 201 SER A CA 1
ATOM 1614 C C . SER A 1 201 ? -4.592 -5.754 19.173 1.00 92.56 201 SER A C 1
ATOM 1616 O O . SER A 1 201 ? -3.994 -6.706 19.664 1.00 92.56 201 SER A O 1
ATOM 1618 N N . SER A 1 202 ? -5.712 -5.285 19.724 1.00 82.62 202 SER A N 1
ATOM 1619 C CA . SER A 1 202 ? -6.243 -5.788 21.003 1.00 82.62 202 SER A CA 1
ATOM 1620 C C . SER A 1 202 ? -6.750 -7.231 20.953 1.00 82.62 202 SER A C 1
ATOM 1622 O O . SER A 1 202 ? -6.950 -7.843 22.001 1.00 82.62 202 SER A O 1
ATOM 1624 N N . ARG A 1 203 ? -7.031 -7.775 19.762 1.00 84.12 203 ARG A N 1
ATOM 1625 C CA . ARG A 1 203 ? -7.790 -9.021 19.595 1.00 84.12 203 ARG A CA 1
ATOM 1626 C C . ARG A 1 203 ? -7.224 -9.828 18.429 1.00 84.12 203 ARG A C 1
ATOM 1628 O O . ARG A 1 203 ? -6.991 -9.278 17.363 1.00 84.12 203 ARG A O 1
ATOM 1635 N N . SER A 1 204 ? -7.074 -11.141 18.614 1.00 84.62 204 SER A N 1
ATOM 1636 C CA . SER A 1 204 ? -6.692 -12.073 17.544 1.00 84.62 204 SER A CA 1
ATOM 1637 C C . SER A 1 204 ? -7.788 -13.134 17.329 1.00 84.62 204 SER A C 1
ATOM 1639 O O . SER A 1 204 ? -8.319 -13.648 18.320 1.00 84.62 204 SER A O 1
ATOM 1641 N N . PRO A 1 205 ? -8.216 -13.405 16.081 1.00 87.56 205 PRO A N 1
ATOM 1642 C CA . PRO A 1 205 ? -8.082 -12.496 14.942 1.00 87.56 205 PRO A CA 1
ATOM 1643 C C . PRO A 1 205 ? -8.788 -11.158 15.235 1.00 87.56 205 PRO A C 1
ATOM 1645 O O . PRO A 1 205 ? -9.739 -11.108 16.035 1.00 87.56 205 PRO A O 1
ATOM 1648 N N . SER A 1 206 ? -8.307 -10.078 14.616 1.00 91.44 206 SER A N 1
ATOM 1649 C CA . SER A 1 206 ? -8.895 -8.747 14.781 1.00 91.44 206 SER A CA 1
ATOM 1650 C C . SER A 1 206 ? -10.135 -8.579 13.896 1.00 91.44 206 SER A C 1
ATOM 1652 O O . SER A 1 206 ? -10.185 -9.068 12.761 1.00 91.44 206 SER A O 1
ATOM 1654 N N . SER A 1 207 ? -11.150 -7.887 14.417 1.00 95.44 207 SER A N 1
ATOM 1655 C CA . SER A 1 207 ? -12.294 -7.384 13.641 1.00 95.44 207 SER A CA 1
ATOM 1656 C C . SER A 1 207 ? -11.987 -6.044 12.964 1.00 95.44 207 SER A C 1
ATOM 1658 O O . SER A 1 207 ? -12.752 -5.635 12.097 1.00 95.44 207 SER A O 1
ATOM 1660 N N . LEU A 1 208 ? -10.864 -5.399 13.305 1.00 97.38 208 LEU A N 1
ATOM 1661 C CA . LEU A 1 208 ? -10.283 -4.273 12.576 1.00 97.38 208 LEU A CA 1
ATOM 1662 C C . LEU A 1 208 ? -8.903 -4.671 12.040 1.00 97.38 208 LEU A C 1
ATOM 1664 O O . LEU A 1 208 ? -7.929 -4.737 12.792 1.00 97.38 208 LEU A O 1
ATOM 1668 N N . CYS A 1 209 ? -8.825 -4.927 10.740 1.00 96.81 209 CYS A N 1
ATOM 1669 C CA . CYS A 1 209 ? -7.577 -5.153 10.020 1.00 96.81 209 CYS A CA 1
ATOM 1670 C C . CYS A 1 209 ? -7.184 -3.854 9.309 1.00 96.81 209 CYS A C 1
ATOM 1672 O O . CYS A 1 209 ? -8.009 -3.250 8.626 1.00 96.81 209 CYS A O 1
ATOM 1674 N N . LEU A 1 210 ? -5.942 -3.413 9.489 1.00 98.06 210 LEU A N 1
ATOM 1675 C CA . LEU A 1 210 ? -5.410 -2.213 8.851 1.00 98.06 210 LEU A CA 1
ATOM 1676 C C . LEU A 1 210 ? -4.433 -2.616 7.750 1.00 98.06 210 LEU A C 1
ATOM 1678 O O . LEU A 1 210 ? -3.483 -3.348 8.026 1.00 98.06 210 LEU A O 1
ATOM 1682 N N . ILE A 1 211 ? -4.631 -2.091 6.544 1.00 98.25 211 ILE A N 1
ATOM 1683 C CA . ILE A 1 211 ? -3.662 -2.178 5.451 1.00 98.25 211 ILE A CA 1
ATOM 1684 C C . ILE A 1 211 ? -3.240 -0.754 5.109 1.00 98.25 211 ILE A C 1
ATOM 1686 O O . ILE A 1 211 ? -4.026 0.016 4.564 1.00 98.25 211 ILE A O 1
ATOM 1690 N N . ILE A 1 212 ? -2.020 -0.382 5.484 1.00 97.69 212 ILE A N 1
ATOM 1691 C CA . ILE A 1 212 ? -1.552 1.004 5.392 1.00 97.69 212 ILE A CA 1
ATOM 1692 C C . ILE A 1 212 ? -0.490 1.132 4.303 1.00 97.69 212 ILE A C 1
ATOM 1694 O O . ILE A 1 212 ? 0.512 0.432 4.340 1.00 97.69 212 ILE A O 1
ATOM 1698 N N . SER A 1 213 ? -0.684 2.048 3.362 1.00 96.75 213 SER A N 1
ATOM 1699 C CA . SER A 1 213 ? 0.280 2.401 2.322 1.00 96.75 213 SER A CA 1
ATOM 1700 C C . SER A 1 213 ? 0.993 3.707 2.671 1.00 96.75 213 SER A C 1
ATOM 1702 O O . SER A 1 213 ? 0.358 4.681 3.083 1.00 96.75 213 SER A O 1
ATOM 1704 N N . TRP A 1 214 ? 2.312 3.739 2.477 1.00 93.06 214 TRP A N 1
ATOM 1705 C CA . TRP A 1 214 ? 3.115 4.963 2.529 1.00 93.06 214 TRP A CA 1
ATOM 1706 C C . TRP A 1 214 ? 4.421 4.810 1.733 1.00 93.06 214 TRP A C 1
ATOM 1708 O O . TRP A 1 214 ? 4.834 3.700 1.385 1.00 93.06 214 TRP A O 1
ATOM 1718 N N . GLY A 1 215 ? 5.088 5.930 1.444 1.00 88.31 215 GLY A N 1
ATOM 1719 C CA . GLY A 1 215 ? 6.319 5.959 0.636 1.00 88.31 215 GLY A CA 1
ATOM 1720 C C . GLY A 1 215 ? 7.631 5.660 1.377 1.00 88.31 215 GLY A C 1
ATOM 1721 O O . GLY A 1 215 ? 8.680 5.616 0.742 1.00 88.31 215 GLY A O 1
ATOM 1722 N N . ILE A 1 216 ? 7.600 5.482 2.701 1.00 85.81 216 ILE A N 1
ATOM 1723 C CA . ILE A 1 216 ? 8.792 5.298 3.552 1.00 85.81 216 ILE A CA 1
ATOM 1724 C C . ILE A 1 216 ? 8.854 3.896 4.170 1.00 85.81 216 ILE A C 1
ATOM 1726 O O . ILE A 1 216 ? 7.875 3.157 4.145 1.00 85.81 216 ILE A O 1
ATOM 1730 N N . SER A 1 217 ? 9.989 3.489 4.739 1.00 87.88 217 SER A N 1
ATOM 1731 C CA . SER A 1 217 ? 10.027 2.213 5.476 1.00 87.88 217 SER A CA 1
ATOM 1732 C C . SER A 1 217 ? 9.238 2.303 6.788 1.00 87.88 217 SER A C 1
ATOM 1734 O O . SER A 1 217 ? 9.101 3.383 7.373 1.00 87.88 217 SER A O 1
ATOM 1736 N N . LEU A 1 218 ? 8.751 1.168 7.301 1.00 89.88 218 LEU A N 1
ATOM 1737 C CA . LEU A 1 218 ? 8.125 1.119 8.631 1.00 89.88 218 LEU A CA 1
ATOM 1738 C C . LEU A 1 218 ? 9.080 1.609 9.735 1.00 89.88 218 LEU A C 1
ATOM 1740 O O . LEU A 1 218 ? 8.657 2.281 10.678 1.00 89.88 218 LEU A O 1
ATOM 1744 N N . GLN A 1 219 ? 10.376 1.315 9.605 1.00 89.12 219 GLN A N 1
ATOM 1745 C CA . GLN A 1 219 ? 11.398 1.824 10.517 1.00 89.12 219 GLN A CA 1
ATOM 1746 C C . GLN A 1 219 ? 11.483 3.355 10.470 1.00 89.12 219 GLN A C 1
ATOM 1748 O O . GLN A 1 219 ? 11.417 3.999 11.515 1.00 89.12 219 GLN A O 1
ATOM 1753 N N . GLU A 1 220 ? 11.576 3.943 9.277 1.00 87.62 220 GLU A N 1
ATOM 1754 C CA . GLU A 1 220 ? 11.641 5.398 9.113 1.00 87.62 220 GLU A CA 1
ATOM 1755 C C . GLU A 1 220 ? 10.375 6.082 9.654 1.00 87.62 220 GLU A C 1
ATOM 1757 O O . GLU A 1 220 ? 10.456 7.120 10.315 1.00 87.62 220 GLU A O 1
ATOM 1762 N N . PHE A 1 221 ? 9.197 5.482 9.449 1.00 89.31 221 PHE A N 1
ATOM 1763 C CA . PHE A 1 221 ? 7.956 5.975 10.047 1.00 89.31 221 PHE A CA 1
ATOM 1764 C C . PHE A 1 221 ? 8.037 5.983 11.584 1.00 89.31 221 PHE A C 1
ATOM 1766 O O . PHE A 1 221 ? 7.678 6.974 12.229 1.00 89.31 221 PHE A O 1
ATOM 1773 N N . HIS A 1 222 ? 8.535 4.903 12.193 1.00 90.50 222 HIS A N 1
ATOM 1774 C CA . HIS A 1 222 ? 8.743 4.838 13.642 1.00 90.50 222 HIS A CA 1
ATOM 1775 C C . HIS A 1 222 ? 9.759 5.868 14.144 1.00 90.50 222 HIS A C 1
ATOM 1777 O O . HIS A 1 222 ? 9.590 6.413 15.233 1.00 90.50 222 HIS A O 1
ATOM 1783 N N . GLU A 1 223 ? 10.800 6.164 13.370 1.00 88.56 223 GLU A N 1
ATOM 1784 C CA . GLU A 1 223 ? 11.770 7.208 13.699 1.00 88.56 223 GLU A CA 1
ATOM 1785 C C . GLU A 1 223 ? 11.125 8.597 13.673 1.00 88.56 223 GLU A C 1
ATOM 1787 O O . GLU A 1 223 ? 11.260 9.350 14.640 1.00 88.56 223 GLU A O 1
ATOM 1792 N N . LYS A 1 224 ? 10.345 8.898 12.627 1.00 87.12 224 LYS A N 1
ATOM 1793 C CA . LYS A 1 224 ? 9.596 10.157 12.476 1.00 87.12 224 LYS A CA 1
ATOM 1794 C C . LYS A 1 224 ? 8.531 10.371 13.553 1.00 87.12 224 LYS A C 1
ATOM 1796 O O . LYS A 1 224 ? 8.238 11.512 13.888 1.00 87.12 224 LYS A O 1
ATOM 1801 N N . THR A 1 225 ? 7.974 9.296 14.110 1.00 88.81 225 THR A N 1
ATOM 1802 C CA . THR A 1 225 ? 6.917 9.348 15.139 1.00 88.81 225 THR A CA 1
ATOM 1803 C C . THR A 1 225 ? 7.405 9.037 16.553 1.00 88.81 225 THR A C 1
ATOM 1805 O O . THR A 1 225 ? 6.607 8.972 17.491 1.00 88.81 225 THR A O 1
ATOM 1808 N N . ARG A 1 226 ? 8.721 8.885 16.749 1.00 88.50 226 ARG A N 1
ATOM 1809 C CA . ARG A 1 226 ? 9.320 8.505 18.036 1.00 88.50 226 ARG A CA 1
ATOM 1810 C C . ARG A 1 226 ? 8.963 9.465 19.169 1.00 88.50 226 ARG A C 1
ATOM 1812 O O . ARG A 1 226 ? 8.738 9.025 20.289 1.00 88.50 226 ARG A O 1
ATOM 1819 N N . ASN A 1 227 ? 8.906 10.765 18.887 1.00 85.94 227 ASN A N 1
ATOM 1820 C CA . ASN A 1 227 ? 8.552 11.801 19.863 1.00 85.94 227 ASN A CA 1
ATOM 1821 C C . ASN A 1 227 ? 7.080 11.738 20.313 1.00 85.94 227 ASN A C 1
ATOM 1823 O O . ASN A 1 227 ? 6.754 12.248 21.383 1.00 85.94 227 ASN A O 1
ATOM 1827 N N . LEU A 1 228 ? 6.205 11.109 19.525 1.00 85.19 228 LEU A N 1
ATOM 1828 C CA . LEU A 1 228 ? 4.785 10.952 19.844 1.00 85.19 228 LEU A CA 1
ATOM 1829 C C . LEU A 1 228 ? 4.547 9.775 20.799 1.00 85.19 228 LEU A C 1
ATOM 1831 O O . LEU A 1 228 ? 3.652 9.827 21.642 1.00 85.19 228 LEU A O 1
ATOM 1835 N N . SER A 1 229 ? 5.369 8.726 20.709 1.00 82.12 229 SER A N 1
ATOM 1836 C CA . SER A 1 229 ? 5.276 7.545 21.568 1.00 82.12 229 SER A CA 1
ATOM 1837 C C . SER A 1 229 ? 6.225 7.637 22.768 1.00 82.12 229 SER A C 1
ATOM 1839 O O . SER A 1 229 ? 7.439 7.582 22.610 1.00 82.12 229 SER A O 1
ATOM 1841 N N . LYS A 1 230 ? 5.697 7.648 24.000 1.00 77.00 230 LYS A N 1
ATOM 1842 C CA . LYS A 1 230 ? 6.512 7.530 25.234 1.00 77.00 230 LYS A CA 1
ATOM 1843 C C . LYS A 1 230 ? 7.013 6.098 25.522 1.00 77.00 230 LYS A C 1
ATOM 1845 O O . LYS A 1 230 ? 7.485 5.824 26.620 1.00 77.00 230 LYS A O 1
ATOM 1850 N N . GLY A 1 231 ? 6.869 5.169 24.577 1.00 82.12 231 GLY A N 1
ATOM 1851 C CA . GLY A 1 231 ? 7.132 3.744 24.775 1.00 82.12 231 GLY A CA 1
ATOM 1852 C C . GLY A 1 231 ? 7.337 3.003 23.455 1.00 82.12 231 GLY A C 1
ATOM 1853 O O . GLY A 1 231 ? 8.028 3.488 22.567 1.00 82.12 231 GLY A O 1
ATOM 1854 N N . SER A 1 232 ? 6.741 1.817 23.325 1.00 85.12 232 SER A N 1
ATOM 1855 C CA . SER A 1 232 ? 6.832 1.004 22.106 1.00 85.12 232 SER A CA 1
ATOM 1856 C C . SER A 1 232 ? 6.261 1.745 20.879 1.00 85.12 232 SER A C 1
ATOM 1858 O O . SER A 1 232 ? 5.172 2.318 20.998 1.00 85.12 232 SER A O 1
ATOM 1860 N N . PRO A 1 233 ? 6.914 1.680 19.699 1.00 89.12 233 PRO A N 1
ATOM 1861 C CA . PRO A 1 233 ? 6.410 2.303 18.473 1.00 89.12 233 PRO A CA 1
ATOM 1862 C C . PRO A 1 233 ? 4.979 1.872 18.129 1.00 89.12 233 PRO A C 1
ATOM 1864 O O . PRO A 1 233 ? 4.611 0.717 18.351 1.00 89.12 233 PRO A O 1
ATOM 1867 N N . TYR A 1 234 ? 4.167 2.789 17.589 1.00 87.62 234 TYR A N 1
ATOM 1868 C CA . TYR A 1 234 ? 2.727 2.575 17.391 1.00 87.62 234 TYR A CA 1
ATOM 1869 C C . TYR A 1 234 ? 2.381 1.377 16.503 1.00 87.62 234 TYR A C 1
ATOM 1871 O O . TYR A 1 234 ? 1.418 0.675 16.798 1.00 87.62 234 TYR A O 1
ATOM 1879 N N . PHE A 1 235 ? 3.168 1.116 15.462 1.00 91.50 235 PHE A N 1
ATOM 1880 C CA . PHE A 1 235 ? 2.865 0.104 14.450 1.00 91.50 235 PHE A CA 1
ATOM 1881 C C . PHE A 1 235 ? 3.786 -1.117 14.534 1.00 91.50 235 PHE A C 1
ATOM 1883 O O . PHE A 1 235 ? 3.910 -1.880 13.584 1.00 91.50 235 PHE A O 1
ATOM 1890 N N . ASN A 1 236 ? 4.387 -1.371 15.701 1.00 91.94 236 ASN A N 1
ATOM 1891 C CA . ASN A 1 236 ? 5.238 -2.545 15.920 1.00 91.94 236 ASN A CA 1
ATOM 1892 C C . ASN A 1 236 ? 4.504 -3.900 15.803 1.00 91.94 236 ASN A C 1
ATOM 1894 O O . ASN A 1 236 ? 5.147 -4.944 15.811 1.00 91.94 236 ASN A O 1
ATOM 1898 N N . PHE A 1 237 ? 3.171 -3.887 15.764 1.00 91.75 237 PHE A N 1
ATOM 1899 C CA . PHE A 1 237 ? 2.324 -5.069 15.606 1.00 91.75 237 PHE A CA 1
ATOM 1900 C C . PHE A 1 237 ? 2.046 -5.408 14.134 1.00 91.75 237 PHE A C 1
ATOM 1902 O O . PHE A 1 237 ? 1.408 -6.421 13.859 1.00 91.75 237 PHE A O 1
ATOM 1909 N N . MET A 1 238 ? 2.476 -4.552 13.201 1.00 95.00 238 MET A N 1
ATOM 1910 C CA . MET A 1 238 ? 2.264 -4.728 11.769 1.00 95.00 238 MET A CA 1
ATOM 1911 C C . MET A 1 238 ? 3.456 -5.411 11.109 1.00 95.00 238 MET A C 1
ATOM 1913 O O . MET A 1 238 ? 4.610 -5.110 11.414 1.00 95.00 238 MET A O 1
ATOM 1917 N N . GLY A 1 239 ? 3.167 -6.297 10.157 1.00 93.38 239 GLY A N 1
ATOM 1918 C CA . GLY A 1 239 ? 4.167 -6.771 9.205 1.00 93.38 239 GLY A CA 1
ATOM 1919 C C . GLY A 1 239 ? 4.329 -5.790 8.043 1.00 93.38 239 GLY A C 1
ATOM 1920 O O . GLY A 1 239 ? 3.350 -5.198 7.598 1.00 93.38 239 GLY A O 1
ATOM 1921 N N . GLU A 1 240 ? 5.546 -5.660 7.520 1.00 95.56 240 GLU A N 1
ATOM 1922 C CA . GLU A 1 240 ? 5.824 -4.856 6.327 1.00 95.56 240 GLU A CA 1
ATOM 1923 C C . GLU A 1 240 ? 5.856 -5.739 5.069 1.00 95.56 240 GLU A C 1
ATOM 1925 O O . GLU A 1 240 ? 6.530 -6.778 5.029 1.00 95.56 240 GLU A O 1
ATOM 1930 N N . VAL A 1 241 ? 5.104 -5.330 4.046 1.00 97.19 241 VAL A N 1
ATOM 1931 C CA . VAL A 1 241 ? 5.152 -5.867 2.683 1.00 97.19 241 VAL A CA 1
ATOM 1932 C C . VAL A 1 241 ? 5.808 -4.813 1.798 1.00 97.19 241 VAL A C 1
ATOM 1934 O O . VAL A 1 241 ? 5.213 -3.781 1.499 1.00 97.19 241 VAL A O 1
ATOM 1937 N N . VAL A 1 242 ? 7.055 -5.075 1.413 1.00 94.69 242 VAL A N 1
ATOM 1938 C CA . VAL A 1 242 ? 7.862 -4.163 0.596 1.00 94.69 242 VAL A CA 1
ATOM 1939 C C . VAL A 1 242 ? 7.650 -4.482 -0.881 1.00 94.69 242 VAL A C 1
ATOM 1941 O O . VAL A 1 242 ? 7.900 -5.606 -1.309 1.00 94.69 242 VAL A O 1
ATOM 1944 N N . LEU A 1 243 ? 7.236 -3.487 -1.659 1.00 93.50 243 LEU A N 1
ATOM 1945 C CA . LEU A 1 243 ? 7.157 -3.526 -3.116 1.00 93.50 243 LEU A CA 1
ATOM 1946 C C . LEU A 1 243 ? 8.540 -3.204 -3.689 1.00 93.50 243 LEU A C 1
ATOM 1948 O O . LEU A 1 243 ? 8.852 -2.059 -4.008 1.00 93.50 243 LEU A O 1
ATOM 1952 N N . GLY A 1 244 ? 9.398 -4.221 -3.732 1.00 90.19 244 GLY A N 1
ATOM 1953 C CA . GLY A 1 244 ? 10.786 -4.100 -4.182 1.00 90.19 244 GLY A CA 1
ATOM 1954 C C . GLY A 1 244 ? 10.987 -4.433 -5.658 1.00 90.19 244 GLY A C 1
ATOM 1955 O O . GLY A 1 244 ? 10.032 -4.640 -6.411 1.00 90.19 244 GLY A O 1
ATOM 1956 N N . ALA A 1 245 ? 12.251 -4.512 -6.064 1.00 90.19 245 ALA A N 1
ATOM 1957 C CA . ALA A 1 245 ? 12.634 -5.067 -7.358 1.00 90.19 245 ALA A CA 1
ATOM 1958 C C . ALA A 1 245 ? 12.387 -6.581 -7.438 1.00 90.19 245 ALA A C 1
ATOM 1960 O O . ALA A 1 245 ? 12.433 -7.281 -6.426 1.00 90.19 245 ALA A O 1
ATOM 1961 N N . LEU A 1 246 ? 12.178 -7.076 -8.656 1.00 91.44 246 LEU A N 1
ATOM 1962 C CA . LEU A 1 246 ? 12.135 -8.506 -8.950 1.00 91.44 246 LEU A CA 1
ATOM 1963 C C . LEU A 1 246 ? 13.538 -9.075 -9.134 1.00 91.44 246 LEU A C 1
ATOM 1965 O O . LEU A 1 246 ? 14.474 -8.378 -9.531 1.00 91.44 246 LEU A O 1
ATOM 1969 N N . SER A 1 247 ? 13.661 -10.378 -8.915 1.00 90.69 247 SER A N 1
ATOM 1970 C CA . SER A 1 247 ? 14.809 -11.146 -9.386 1.00 90.69 247 SER A CA 1
ATOM 1971 C C . SER A 1 247 ? 14.791 -11.302 -10.909 1.00 90.69 247 SER A C 1
ATOM 1973 O O . SER A 1 247 ? 13.739 -11.265 -11.552 1.00 90.69 247 SER A O 1
ATOM 1975 N N . ASP A 1 248 ? 15.961 -11.552 -11.498 1.00 90.62 248 ASP A N 1
ATOM 1976 C CA . ASP A 1 248 ? 16.065 -11.793 -12.941 1.00 90.62 248 ASP A CA 1
ATOM 1977 C C . ASP A 1 248 ? 15.219 -12.992 -13.373 1.00 90.62 248 ASP A C 1
ATOM 1979 O O . ASP A 1 248 ? 14.548 -12.924 -14.397 1.00 90.62 248 ASP A O 1
ATOM 1983 N N . ALA A 1 249 ? 15.173 -14.046 -12.552 1.00 91.69 249 ALA A N 1
ATOM 1984 C CA . ALA A 1 249 ? 14.352 -15.225 -12.806 1.00 91.69 249 ALA A CA 1
ATOM 1985 C C . ALA A 1 249 ? 12.848 -14.903 -12.809 1.00 91.69 249 ALA A C 1
ATOM 1987 O O . ALA A 1 249 ? 12.102 -15.439 -13.628 1.00 91.69 249 ALA A O 1
ATOM 1988 N N . GLU A 1 250 ? 12.381 -14.028 -11.914 1.00 93.00 250 GLU A N 1
ATOM 1989 C CA . GLU A 1 250 ? 10.988 -13.565 -11.917 1.00 93.00 250 GLU A CA 1
ATOM 1990 C C . GLU A 1 250 ? 10.679 -12.750 -13.172 1.00 93.00 250 GLU A C 1
ATOM 1992 O O . GLU A 1 250 ? 9.653 -12.991 -13.807 1.00 93.00 250 GLU A O 1
ATOM 1997 N N . ILE A 1 251 ? 11.575 -11.844 -13.576 1.00 92.75 251 ILE A N 1
ATOM 1998 C CA . ILE A 1 251 ? 11.419 -11.068 -14.814 1.00 92.75 251 ILE A CA 1
ATOM 1999 C C . ILE A 1 251 ? 11.402 -11.987 -16.031 1.00 92.75 251 ILE A C 1
ATOM 2001 O O . ILE A 1 251 ? 10.519 -11.863 -16.876 1.00 92.75 251 ILE A O 1
ATOM 2005 N N . ASP A 1 252 ? 12.331 -12.934 -16.118 1.00 91.31 252 ASP A N 1
ATOM 2006 C CA . ASP A 1 252 ? 12.401 -13.865 -17.240 1.00 91.31 252 ASP A CA 1
ATOM 2007 C C . ASP A 1 252 ? 11.134 -14.706 -17.333 1.00 91.31 252 ASP A C 1
ATOM 2009 O O . ASP A 1 252 ? 10.566 -14.827 -18.415 1.00 91.31 252 ASP A O 1
ATOM 2013 N N . ASN A 1 253 ? 10.618 -15.200 -16.205 1.00 90.69 253 ASN A N 1
ATOM 2014 C CA . ASN A 1 253 ? 9.348 -15.922 -16.165 1.00 90.69 253 ASN A CA 1
ATOM 2015 C C . ASN A 1 253 ? 8.157 -15.055 -16.595 1.00 90.69 253 ASN A C 1
ATOM 2017 O O . ASN A 1 253 ? 7.264 -15.549 -17.285 1.00 90.69 253 ASN A O 1
ATOM 2021 N N . LEU A 1 254 ? 8.144 -13.775 -16.213 1.00 90.56 254 LEU A N 1
ATOM 2022 C CA . LEU A 1 254 ? 7.102 -12.823 -16.599 1.00 90.56 254 LEU A CA 1
ATOM 2023 C C . LEU A 1 254 ? 7.150 -12.467 -18.092 1.00 90.56 254 LEU A C 1
ATOM 2025 O O . LEU A 1 254 ? 6.100 -12.263 -18.696 1.00 90.56 254 LEU A O 1
ATOM 2029 N N . LEU A 1 255 ? 8.344 -12.396 -18.687 1.00 90.38 255 LEU A N 1
ATOM 2030 C CA . LEU A 1 255 ? 8.553 -11.951 -20.069 1.00 90.38 255 LEU A CA 1
ATOM 2031 C C . LEU A 1 255 ? 8.658 -13.097 -21.093 1.00 90.38 255 LEU A C 1
ATOM 2033 O O . LEU A 1 255 ? 8.609 -12.832 -22.295 1.00 90.38 255 LEU A O 1
ATOM 2037 N N . ASN A 1 256 ? 8.815 -14.351 -20.647 1.00 79.44 256 ASN A N 1
ATOM 2038 C CA . ASN A 1 256 ? 9.352 -15.478 -21.434 1.00 79.44 256 ASN A CA 1
ATOM 2039 C C . ASN A 1 256 ? 8.660 -15.759 -22.782 1.00 79.44 256 ASN A C 1
ATOM 2041 O O . ASN A 1 256 ? 9.242 -16.404 -23.650 1.00 79.44 256 ASN A O 1
ATOM 2045 N N . LYS A 1 257 ? 7.409 -15.326 -22.968 1.00 75.12 257 LYS A N 1
ATOM 2046 C CA . LYS A 1 257 ? 6.617 -15.644 -24.167 1.00 75.12 257 LYS A CA 1
ATOM 2047 C C . LYS A 1 257 ? 6.595 -14.543 -25.226 1.00 75.12 257 LYS A C 1
ATOM 2049 O O . LYS A 1 257 ? 6.386 -14.858 -26.392 1.00 75.12 257 LYS A O 1
ATOM 2054 N N . ASP A 1 258 ? 6.848 -13.295 -24.843 1.00 84.25 258 ASP A N 1
ATOM 2055 C CA . ASP A 1 258 ? 6.544 -12.130 -25.690 1.00 84.25 258 ASP A CA 1
ATOM 2056 C C . ASP A 1 258 ? 7.790 -11.318 -26.090 1.00 84.25 258 ASP A C 1
ATOM 2058 O O . ASP A 1 258 ? 7.717 -10.448 -26.965 1.00 84.25 258 ASP A O 1
ATOM 2062 N N . PHE A 1 259 ? 8.940 -11.603 -25.467 1.00 90.94 259 PHE A N 1
ATOM 2063 C CA . PHE A 1 259 ? 10.183 -10.844 -25.635 1.00 90.94 259 PHE A CA 1
ATOM 2064 C C . PHE A 1 259 ? 11.383 -11.766 -25.825 1.00 90.94 259 PHE A C 1
ATOM 2066 O O . PHE A 1 259 ? 11.485 -12.777 -25.134 1.00 90.94 259 PHE A O 1
ATOM 2073 N N . PHE A 1 260 ? 12.311 -11.413 -26.718 1.00 91.00 260 PHE A N 1
ATOM 2074 C CA . PHE A 1 260 ? 13.568 -12.152 -26.933 1.00 91.00 260 PHE A CA 1
ATOM 2075 C C . PHE A 1 260 ? 14.741 -11.548 -26.135 1.00 91.00 260 PHE A C 1
ATOM 2077 O O . PHE A 1 260 ? 14.594 -10.494 -25.523 1.00 91.00 260 PHE A O 1
ATOM 2084 N N . GLU A 1 261 ? 15.904 -12.212 -26.107 1.00 91.19 261 GLU A N 1
ATOM 2085 C CA . GLU A 1 261 ? 16.997 -11.886 -25.164 1.00 91.19 261 GLU A CA 1
ATOM 2086 C C . GLU A 1 261 ? 17.442 -10.411 -25.156 1.00 91.19 261 GLU A C 1
ATOM 2088 O O . GLU A 1 261 ? 17.372 -9.790 -24.096 1.00 91.19 261 GLU A O 1
ATOM 2093 N N . PRO A 1 262 ? 17.822 -9.795 -26.295 1.00 92.19 262 PRO A N 1
ATOM 2094 C CA . PRO A 1 262 ? 18.114 -8.362 -26.351 1.00 92.19 262 PRO A CA 1
ATOM 2095 C C . PRO A 1 262 ? 17.046 -7.455 -25.726 1.00 92.19 262 PRO A C 1
ATOM 2097 O O . PRO A 1 262 ? 17.369 -6.434 -25.127 1.00 92.19 262 PRO A O 1
ATOM 2100 N N . GLU A 1 263 ? 15.773 -7.825 -25.837 1.00 94.50 263 GLU A N 1
ATOM 2101 C CA . GLU A 1 263 ? 14.661 -7.046 -25.295 1.00 94.50 263 GLU A CA 1
ATOM 2102 C C . GLU A 1 263 ? 14.502 -7.258 -23.799 1.00 94.50 263 GLU A C 1
ATOM 2104 O O . GLU A 1 263 ? 14.272 -6.302 -23.066 1.00 94.50 263 GLU A O 1
ATOM 2109 N N . ARG A 1 264 ? 14.655 -8.500 -23.329 1.00 93.62 264 ARG A N 1
ATOM 2110 C CA . ARG A 1 264 ? 14.655 -8.806 -21.897 1.00 93.62 264 ARG A CA 1
ATOM 2111 C C . ARG A 1 264 ? 15.795 -8.089 -21.192 1.00 93.62 264 ARG A C 1
ATOM 2113 O O . ARG A 1 264 ? 15.566 -7.484 -20.150 1.00 93.62 264 ARG A O 1
ATOM 2120 N N . GLN A 1 265 ? 16.987 -8.106 -21.784 1.00 91.19 265 GLN A N 1
ATOM 2121 C CA . GLN A 1 265 ? 18.144 -7.400 -21.251 1.00 91.19 265 GLN A CA 1
ATOM 2122 C C . GLN A 1 265 ? 17.894 -5.890 -21.200 1.00 91.19 265 GLN A C 1
ATOM 2124 O O . GLN A 1 265 ? 18.037 -5.286 -20.138 1.00 91.19 265 GLN A O 1
ATOM 2129 N N . PHE A 1 266 ? 17.414 -5.305 -22.302 1.00 92.94 266 PHE A N 1
ATOM 2130 C CA . PHE A 1 266 ? 16.994 -3.905 -22.348 1.00 92.94 266 PHE A CA 1
ATOM 2131 C C . PHE A 1 266 ? 15.993 -3.568 -21.232 1.00 92.94 266 PHE A C 1
ATOM 2133 O O . PHE A 1 266 ? 16.196 -2.615 -20.483 1.00 92.94 266 PHE A O 1
ATOM 2140 N N . LEU A 1 267 ? 14.934 -4.368 -21.078 1.00 93.50 267 LEU A N 1
ATOM 2141 C CA . LEU A 1 267 ? 13.896 -4.157 -20.069 1.00 93.50 267 LEU A CA 1
ATOM 2142 C C . LEU A 1 267 ? 14.453 -4.255 -18.644 1.00 93.50 267 LEU A C 1
ATOM 2144 O O . LEU A 1 267 ? 14.114 -3.419 -17.809 1.00 93.50 267 LEU A O 1
ATOM 2148 N N . LYS A 1 268 ? 15.323 -5.225 -18.346 1.00 90.31 268 LYS A N 1
ATOM 2149 C CA . LYS A 1 268 ? 15.972 -5.346 -17.028 1.00 90.31 268 LYS A CA 1
ATOM 2150 C C . LYS A 1 268 ? 16.818 -4.112 -16.710 1.00 90.31 268 LYS A C 1
ATOM 2152 O O . LYS A 1 268 ? 16.701 -3.554 -15.619 1.00 90.31 268 LYS A O 1
ATOM 2157 N N . GLU A 1 269 ? 17.615 -3.658 -17.674 1.00 86.12 269 GLU A N 1
ATOM 2158 C CA . GLU A 1 269 ? 18.540 -2.535 -17.507 1.00 86.12 269 GLU A CA 1
ATOM 2159 C C . GLU A 1 269 ? 17.821 -1.203 -17.285 1.00 86.12 269 GLU A C 1
ATOM 2161 O O . GLU A 1 269 ? 18.147 -0.480 -16.344 1.00 86.12 269 GLU A O 1
ATOM 2166 N N . VAL A 1 270 ? 16.825 -0.878 -18.115 1.00 86.25 270 VAL A N 1
ATOM 2167 C CA . VAL A 1 270 ? 16.175 0.446 -18.068 1.00 86.25 270 VAL A CA 1
ATOM 2168 C C . VAL A 1 270 ? 15.203 0.605 -16.903 1.00 86.25 270 VAL A C 1
ATOM 2170 O O . VAL A 1 270 ? 14.868 1.725 -16.524 1.00 86.25 270 VAL A O 1
ATOM 2173 N N . THR A 1 271 ? 14.748 -0.505 -16.323 1.00 88.75 271 THR A N 1
ATOM 2174 C CA . THR A 1 271 ? 13.715 -0.509 -15.274 1.00 88.75 271 THR A CA 1
ATOM 2175 C C . THR A 1 271 ? 14.288 -0.702 -13.878 1.00 88.75 271 THR A C 1
ATOM 2177 O O . THR A 1 271 ? 13.542 -0.611 -12.903 1.00 88.75 271 THR A O 1
ATOM 2180 N N . GLY A 1 272 ? 15.582 -1.029 -13.763 1.00 85.12 272 GLY A N 1
ATOM 2181 C CA . GLY A 1 272 ? 16.182 -1.420 -12.487 1.00 85.12 272 GLY A CA 1
ATOM 2182 C C . GLY A 1 272 ? 15.493 -2.636 -11.855 1.00 85.12 272 GLY A C 1
ATOM 2183 O O . GLY A 1 272 ? 15.525 -2.810 -10.639 1.00 85.12 272 GLY A O 1
ATOM 2184 N N . ARG A 1 273 ? 14.831 -3.466 -12.678 1.00 89.62 273 ARG A N 1
ATOM 2185 C CA . ARG A 1 273 ? 14.030 -4.632 -12.267 1.00 89.62 273 ARG A CA 1
ATOM 2186 C C . ARG A 1 273 ? 12.784 -4.300 -11.441 1.00 89.62 273 ARG A C 1
ATOM 2188 O O . ARG A 1 273 ? 12.173 -5.196 -10.860 1.00 89.62 273 ARG A O 1
ATOM 2195 N N . HIS A 1 274 ? 12.376 -3.034 -11.382 1.00 91.44 274 HIS A N 1
ATOM 2196 C CA . HIS A 1 274 ? 11.194 -2.641 -10.629 1.00 91.44 274 HIS A CA 1
ATOM 2197 C C . HIS A 1 274 ? 9.906 -2.925 -11.431 1.00 91.44 274 HIS A C 1
ATOM 2199 O O . HIS A 1 274 ? 9.741 -2.339 -12.501 1.00 91.44 274 HIS A O 1
ATOM 2205 N N . PRO A 1 275 ? 8.945 -3.728 -10.926 1.00 91.94 275 PRO A N 1
ATOM 2206 C CA . PRO A 1 275 ? 7.706 -4.097 -11.628 1.00 91.94 275 PRO A CA 1
ATOM 2207 C C . PRO A 1 275 ? 6.925 -2.954 -12.259 1.00 91.94 275 PRO A C 1
ATOM 2209 O O . PRO A 1 275 ? 6.579 -3.022 -13.435 1.00 91.94 275 PRO A O 1
ATOM 2212 N N . TYR A 1 276 ? 6.700 -1.876 -11.507 1.00 89.88 276 TYR A N 1
ATOM 2213 C CA . TYR A 1 276 ? 6.024 -0.697 -12.039 1.00 89.88 276 TYR A CA 1
ATOM 2214 C C . TYR A 1 276 ? 6.741 -0.090 -13.262 1.00 89.88 276 TYR A C 1
ATOM 2216 O O . TYR A 1 276 ? 6.122 0.147 -14.298 1.00 89.88 276 TYR A O 1
ATOM 2224 N N . LEU A 1 277 ? 8.062 0.113 -13.181 1.00 91.06 277 LEU A N 1
ATOM 2225 C CA . LEU A 1 277 ? 8.851 0.615 -14.308 1.00 91.06 277 LEU A CA 1
ATOM 2226 C C . LEU A 1 277 ? 8.894 -0.401 -15.453 1.00 91.06 277 LEU A C 1
ATOM 2228 O O . LEU A 1 277 ? 8.796 -0.013 -16.615 1.00 91.06 277 LEU A O 1
ATOM 2232 N N . LEU A 1 278 ? 8.981 -1.693 -15.131 1.00 92.62 278 LEU A N 1
ATOM 2233 C CA . LEU A 1 278 ? 8.938 -2.787 -16.094 1.00 92.62 278 LEU A CA 1
ATOM 2234 C C . LEU A 1 278 ? 7.645 -2.780 -16.902 1.00 92.62 278 LEU A C 1
ATOM 2236 O O . LEU A 1 278 ? 7.698 -2.882 -18.124 1.00 92.62 278 LEU A O 1
ATOM 2240 N N . GLN A 1 279 ? 6.501 -2.560 -16.257 1.00 91.44 279 GLN A N 1
ATOM 2241 C CA . GLN A 1 279 ? 5.215 -2.440 -16.938 1.00 91.44 279 GLN A CA 1
ATOM 2242 C C . GLN A 1 279 ? 5.198 -1.278 -17.947 1.00 91.44 279 GLN A C 1
ATOM 2244 O O . GLN A 1 279 ? 4.697 -1.428 -19.069 1.00 91.44 279 GLN A O 1
ATOM 2249 N N . LEU A 1 280 ? 5.764 -0.126 -17.572 1.00 90.75 280 LEU A N 1
ATOM 2250 C CA . LEU A 1 280 ? 5.859 1.047 -18.446 1.00 90.75 280 LEU A CA 1
ATOM 2251 C C . LEU A 1 280 ? 6.815 0.808 -19.620 1.00 90.75 280 LEU A C 1
ATOM 2253 O O . LEU A 1 280 ? 6.469 1.116 -20.760 1.00 90.75 280 LEU A O 1
ATOM 2257 N N . ALA A 1 281 ? 7.986 0.222 -19.362 1.00 93.06 281 ALA A N 1
ATOM 2258 C CA . ALA A 1 281 ? 8.976 -0.079 -20.393 1.00 93.06 281 ALA A CA 1
ATOM 2259 C C . ALA A 1 281 ? 8.469 -1.136 -21.385 1.00 93.06 281 ALA A C 1
ATOM 2261 O O . ALA A 1 281 ? 8.637 -0.974 -22.593 1.00 93.06 281 ALA A O 1
ATOM 2262 N N . VAL A 1 282 ? 7.776 -2.172 -20.899 1.00 93.38 282 VAL A N 1
ATOM 2263 C CA . VAL A 1 282 ? 7.114 -3.167 -21.754 1.00 93.38 282 VAL A CA 1
ATOM 2264 C C . VAL A 1 282 ? 6.065 -2.502 -22.644 1.00 93.38 282 VAL A C 1
ATOM 2266 O O . VAL A 1 282 ? 6.055 -2.738 -23.851 1.00 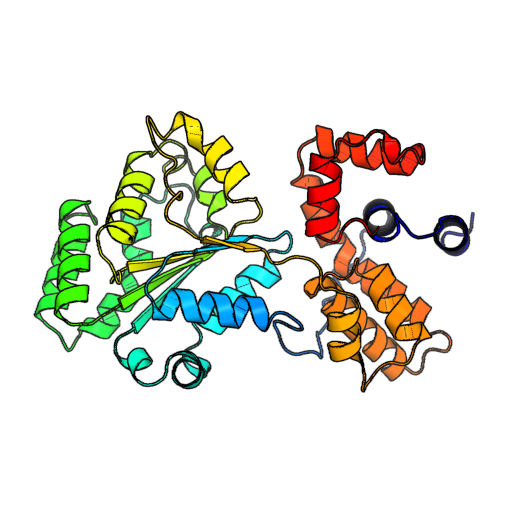93.38 282 VAL A O 1
ATOM 2269 N N . SER A 1 283 ? 5.220 -1.635 -22.076 1.00 91.88 283 SER A N 1
ATOM 2270 C CA . SER A 1 283 ? 4.187 -0.929 -22.845 1.00 91.88 283 SER A CA 1
ATOM 2271 C C . SER A 1 283 ? 4.805 -0.035 -23.930 1.00 91.88 283 SER A C 1
ATOM 2273 O O . SER A 1 283 ? 4.349 -0.047 -25.073 1.00 91.88 283 SER A O 1
ATOM 2275 N N . ALA A 1 284 ? 5.885 0.686 -23.605 1.00 92.50 284 ALA A N 1
ATOM 2276 C CA . ALA A 1 284 ? 6.627 1.503 -24.566 1.00 92.50 284 ALA A CA 1
ATOM 2277 C C . ALA A 1 284 ? 7.245 0.656 -25.693 1.00 92.50 284 ALA A C 1
ATOM 2279 O O . ALA A 1 284 ? 7.134 1.008 -26.868 1.00 92.50 284 ALA A O 1
ATOM 2280 N N . LEU A 1 285 ? 7.837 -0.495 -25.356 1.00 94.31 285 LEU A N 1
ATOM 2281 C CA . LEU A 1 285 ? 8.427 -1.403 -26.338 1.00 94.31 285 LEU A CA 1
ATOM 2282 C C . LEU A 1 285 ? 7.380 -2.028 -27.263 1.00 94.31 285 LEU A C 1
ATOM 2284 O O . LEU A 1 285 ? 7.574 -2.071 -28.478 1.00 94.31 285 LEU A O 1
ATOM 2288 N N . GLN A 1 286 ? 6.248 -2.471 -26.720 1.00 92.75 286 GLN A N 1
ATOM 2289 C CA . GLN A 1 286 ? 5.141 -2.989 -27.525 1.00 92.75 286 GLN A CA 1
ATOM 2290 C C . GLN A 1 286 ? 4.574 -1.918 -28.462 1.00 92.75 286 GLN A C 1
ATOM 2292 O O . GLN A 1 286 ? 4.319 -2.208 -29.631 1.00 92.75 286 GLN A O 1
ATOM 2297 N N . ALA A 1 287 ? 4.439 -0.674 -27.994 1.00 91.69 287 ALA A N 1
ATOM 2298 C CA . ALA A 1 287 ? 3.997 0.437 -28.830 1.00 91.69 287 ALA A CA 1
ATOM 2299 C C . ALA A 1 287 ? 4.986 0.728 -29.974 1.00 91.69 287 ALA A C 1
ATOM 2301 O O . ALA A 1 287 ? 4.563 0.881 -31.119 1.00 91.69 287 ALA A O 1
ATOM 2302 N N . ALA A 1 288 ? 6.294 0.741 -29.697 1.00 93.06 288 ALA A N 1
ATOM 2303 C CA . ALA A 1 288 ? 7.326 0.932 -30.717 1.00 93.06 288 ALA A CA 1
ATOM 2304 C C . ALA A 1 288 ? 7.318 -0.188 -31.775 1.00 93.06 288 ALA A C 1
ATOM 2306 O O . ALA A 1 288 ? 7.378 0.091 -32.974 1.00 93.06 288 ALA A O 1
ATOM 2307 N N . LYS A 1 289 ? 7.157 -1.449 -31.349 1.00 91.31 289 LYS A N 1
ATOM 2308 C CA . LYS A 1 289 ? 6.966 -2.589 -32.263 1.00 91.31 289 LYS A CA 1
ATOM 2309 C C . LYS A 1 289 ? 5.701 -2.440 -33.108 1.00 91.31 289 LYS A C 1
ATOM 2311 O O . LYS A 1 289 ? 5.753 -2.639 -34.315 1.00 91.31 289 LYS A O 1
ATOM 2316 N N . GLY A 1 290 ? 4.582 -2.051 -32.494 1.00 91.88 290 GLY A N 1
ATOM 2317 C CA . GLY A 1 290 ? 3.305 -1.852 -33.187 1.00 91.88 290 GLY A CA 1
ATOM 2318 C C . GLY A 1 290 ? 3.344 -0.740 -34.241 1.00 91.88 290 GLY A C 1
ATOM 2319 O O . GLY A 1 290 ? 2.633 -0.818 -35.240 1.00 91.88 290 GLY A O 1
ATOM 2320 N N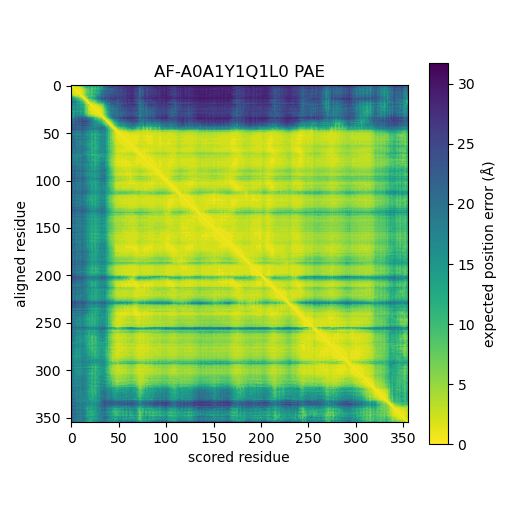 . ARG A 1 291 ? 4.212 0.266 -34.060 1.00 93.06 291 ARG A N 1
ATOM 2321 C CA . ARG A 1 291 ? 4.480 1.324 -35.050 1.00 93.06 291 ARG A CA 1
ATOM 2322 C C . ARG A 1 291 ? 5.435 0.903 -36.177 1.00 93.06 291 ARG A C 1
ATOM 2324 O O . ARG A 1 291 ? 5.629 1.685 -37.102 1.00 93.06 291 ARG A O 1
ATOM 2331 N N . ASN A 1 292 ? 6.002 -0.308 -36.138 1.00 90.31 292 ASN A N 1
ATOM 2332 C CA . ASN A 1 292 ? 7.030 -0.793 -37.071 1.00 90.31 292 ASN A CA 1
ATOM 2333 C C . ASN A 1 292 ? 8.259 0.135 -37.163 1.00 90.31 292 ASN A C 1
ATOM 2335 O O . ASN A 1 292 ? 8.798 0.374 -38.246 1.00 90.31 292 ASN A O 1
ATOM 2339 N N . GLU A 1 293 ? 8.699 0.678 -36.025 1.00 88.75 293 GLU A N 1
ATOM 2340 C CA . GLU A 1 293 ? 9.917 1.490 -35.951 1.00 88.75 293 GLU A CA 1
ATOM 2341 C C . GLU A 1 293 ? 11.143 0.666 -36.380 1.00 88.75 293 GLU A C 1
ATOM 2343 O O . GLU A 1 293 ? 11.256 -0.513 -36.044 1.00 88.75 293 GLU A O 1
ATOM 2348 N N . LYS A 1 294 ? 12.096 1.288 -37.090 1.00 89.19 294 LYS A N 1
ATOM 2349 C CA . LYS A 1 294 ? 13.337 0.609 -37.522 1.00 89.19 294 LYS A CA 1
ATOM 2350 C C . LYS A 1 294 ? 14.204 0.172 -36.340 1.00 89.19 294 LYS A C 1
ATOM 2352 O O . LYS A 1 294 ? 14.853 -0.866 -36.402 1.00 89.19 294 LYS A O 1
ATOM 2357 N N . GLU A 1 295 ? 14.195 0.973 -35.278 1.00 93.12 295 GLU A N 1
ATOM 2358 C CA . GLU A 1 295 ? 14.970 0.771 -34.053 1.00 93.12 295 GLU A CA 1
ATOM 2359 C C . GLU A 1 295 ? 14.010 0.801 -32.851 1.00 93.12 295 GLU A C 1
ATOM 2361 O O . GLU A 1 295 ? 13.906 1.806 -32.139 1.00 93.12 295 GLU A O 1
ATOM 2366 N N . PRO A 1 296 ? 13.242 -0.284 -32.631 1.00 92.62 296 PRO A N 1
ATOM 2367 C CA . PRO A 1 296 ? 12.162 -0.293 -31.647 1.00 92.62 296 PRO A CA 1
ATOM 2368 C C . PRO A 1 296 ? 12.668 -0.102 -30.213 1.00 92.62 296 PRO A C 1
ATOM 2370 O O . PRO A 1 296 ? 11.979 0.528 -29.419 1.00 92.62 296 PRO A O 1
ATOM 2373 N N . LEU A 1 297 ? 13.875 -0.580 -29.888 1.00 92.75 297 LEU A N 1
ATOM 2374 C CA . LEU A 1 297 ? 14.483 -0.399 -28.564 1.00 92.75 297 LEU A CA 1
ATOM 2375 C C . LEU A 1 297 ? 14.822 1.071 -28.277 1.00 92.75 297 LEU A C 1
ATOM 2377 O O . LEU A 1 297 ? 14.538 1.563 -27.187 1.00 92.75 297 LEU A O 1
ATOM 2381 N N . GLU A 1 298 ? 15.370 1.799 -29.253 1.00 91.25 298 GLU A N 1
ATOM 2382 C CA . GLU A 1 298 ? 15.687 3.223 -29.083 1.00 91.25 298 GLU A CA 1
ATOM 2383 C C . GLU A 1 298 ? 14.418 4.074 -28.968 1.00 91.25 298 GLU A C 1
ATOM 2385 O O . GLU A 1 298 ? 14.318 4.951 -28.104 1.00 91.25 298 GLU A O 1
ATOM 2390 N N . SER A 1 299 ? 13.415 3.779 -29.802 1.00 91.44 299 SER A N 1
ATOM 2391 C CA . SER A 1 299 ? 12.101 4.423 -29.726 1.00 91.44 299 SER A CA 1
ATOM 2392 C C . SER A 1 299 ? 11.437 4.167 -28.366 1.00 91.44 299 SER A C 1
ATOM 2394 O O . SER A 1 299 ? 11.002 5.109 -27.702 1.00 91.44 299 SER A O 1
ATOM 2396 N N . ALA A 1 300 ? 11.451 2.915 -27.896 1.00 92.81 300 ALA A N 1
ATOM 2397 C CA . ALA A 1 300 ? 10.917 2.531 -26.594 1.00 92.81 300 ALA A CA 1
ATOM 2398 C C . ALA A 1 300 ? 11.635 3.231 -25.437 1.00 92.81 300 ALA A C 1
ATOM 2400 O O . ALA A 1 300 ? 10.979 3.702 -24.512 1.00 92.81 300 ALA A O 1
ATOM 2401 N N . LEU A 1 301 ? 12.966 3.346 -25.492 1.00 90.31 301 LEU A N 1
ATOM 2402 C CA . LEU A 1 301 ? 13.751 4.045 -24.476 1.00 90.31 301 LEU A CA 1
ATOM 2403 C C . LEU A 1 301 ? 13.352 5.516 -24.368 1.00 90.31 301 LEU A C 1
ATOM 2405 O O . LEU A 1 301 ? 13.218 6.045 -23.262 1.00 90.31 301 LEU A O 1
ATOM 2409 N N . LYS A 1 302 ? 13.157 6.179 -25.511 1.00 87.31 302 LYS A N 1
ATOM 2410 C CA . LYS A 1 302 ? 12.738 7.580 -25.564 1.00 87.31 302 LYS A CA 1
ATOM 2411 C C . LYS A 1 302 ? 11.344 7.765 -24.964 1.00 87.31 302 LYS A C 1
ATOM 2413 O O . LYS A 1 302 ? 11.167 8.650 -24.126 1.00 87.31 302 LYS A O 1
ATOM 2418 N N . ASP A 1 303 ? 10.393 6.923 -25.360 1.00 88.50 303 ASP A N 1
ATOM 2419 C CA . ASP A 1 303 ? 9.011 6.969 -24.871 1.00 88.50 303 ASP A CA 1
ATOM 2420 C C . ASP A 1 303 ? 8.941 6.656 -23.368 1.00 88.50 303 ASP A C 1
ATOM 2422 O O . ASP A 1 303 ? 8.309 7.392 -22.608 1.00 88.50 303 ASP A O 1
ATOM 2426 N N . PHE A 1 304 ? 9.655 5.619 -22.918 1.00 90.06 304 PHE A N 1
ATOM 2427 C CA . PHE A 1 304 ? 9.786 5.267 -21.505 1.00 90.06 304 PHE A CA 1
ATOM 2428 C C . PHE A 1 304 ? 10.368 6.426 -20.694 1.00 90.06 304 PHE A C 1
ATOM 2430 O O . PHE A 1 304 ? 9.758 6.858 -19.718 1.00 90.06 304 PHE A O 1
ATOM 2437 N N . SER A 1 305 ? 11.506 6.979 -21.129 1.00 84.75 305 SER A N 1
ATOM 2438 C CA . SER A 1 305 ? 12.185 8.083 -20.437 1.00 84.75 305 SER A CA 1
ATOM 2439 C C . SER A 1 305 ? 11.285 9.309 -20.308 1.00 84.75 305 SER A C 1
ATOM 2441 O O . SER A 1 305 ? 11.221 9.917 -19.240 1.00 84.75 305 SER A O 1
ATOM 2443 N N . ALA A 1 306 ? 10.559 9.657 -21.375 1.00 84.00 306 ALA A N 1
ATOM 2444 C CA . ALA A 1 306 ? 9.595 10.751 -21.350 1.00 84.00 306 ALA A CA 1
ATOM 2445 C C . ALA A 1 306 ? 8.428 10.468 -20.388 1.00 84.00 306 ALA A C 1
ATOM 2447 O O . ALA A 1 306 ? 8.009 11.364 -19.656 1.00 84.00 306 ALA A O 1
ATOM 2448 N N . GLY A 1 307 ? 7.936 9.225 -20.352 1.00 83.62 307 GLY A N 1
ATOM 2449 C CA . GLY A 1 307 ? 6.835 8.808 -19.483 1.00 83.62 307 GLY A CA 1
ATOM 2450 C C . GLY A 1 307 ? 7.177 8.818 -17.990 1.00 83.62 307 GLY A C 1
ATOM 2451 O O . GLY A 1 307 ? 6.329 9.174 -17.173 1.00 83.62 307 GLY A O 1
ATOM 2452 N N . VAL A 1 308 ? 8.416 8.476 -17.616 1.00 85.81 308 VAL A N 1
ATOM 2453 C CA . VAL A 1 308 ? 8.826 8.376 -16.199 1.00 85.81 308 VAL A CA 1
ATOM 2454 C C . VAL A 1 308 ? 9.519 9.628 -15.661 1.00 85.81 308 VAL A C 1
ATOM 2456 O O . VAL A 1 308 ? 9.641 9.779 -14.447 1.00 85.81 308 VAL A O 1
ATOM 2459 N N . ALA A 1 309 ? 9.934 10.551 -16.532 1.00 80.62 309 ALA A N 1
ATOM 2460 C CA . ALA A 1 309 ? 10.691 11.756 -16.186 1.00 80.62 309 ALA A CA 1
ATOM 2461 C C . ALA A 1 309 ? 10.123 12.538 -14.991 1.00 80.62 309 ALA A C 1
ATOM 2463 O O . ALA A 1 309 ? 10.814 12.744 -13.993 1.00 80.62 309 ALA A O 1
ATOM 2464 N N . ASN A 1 310 ? 8.853 12.940 -15.070 1.00 76.06 310 ASN A N 1
ATOM 2465 C CA . ASN A 1 310 ? 8.218 13.740 -14.018 1.00 76.06 310 ASN A CA 1
ATOM 2466 C C . ASN A 1 310 ? 8.073 12.958 -12.708 1.00 76.06 310 ASN A C 1
ATOM 2468 O O . ASN A 1 310 ? 8.233 13.513 -11.625 1.00 76.06 310 ASN A O 1
ATOM 2472 N N . MET A 1 311 ? 7.796 11.659 -12.802 1.00 82.38 311 MET A N 1
ATOM 2473 C CA . MET A 1 311 ? 7.642 10.797 -11.637 1.00 82.38 311 MET A CA 1
ATOM 2474 C C . MET A 1 311 ? 8.962 10.624 -10.890 1.00 82.38 311 MET A C 1
ATOM 2476 O O . MET A 1 311 ? 9.006 10.808 -9.676 1.00 82.38 311 MET A O 1
ATOM 2480 N N . LEU A 1 312 ? 10.043 10.331 -11.614 1.00 80.38 312 LEU A N 1
ATOM 2481 C CA . LEU A 1 312 ? 11.377 10.225 -11.028 1.00 80.38 312 LEU A CA 1
ATOM 2482 C C . LEU A 1 312 ? 11.837 11.567 -10.452 1.00 80.38 312 LEU A C 1
ATOM 2484 O O . LEU A 1 312 ? 12.416 11.591 -9.370 1.00 80.38 312 LEU A O 1
ATOM 2488 N N . ALA A 1 313 ? 11.528 12.686 -11.114 1.00 74.94 313 ALA A N 1
ATOM 2489 C CA . ALA A 1 313 ? 11.820 14.012 -10.577 1.00 74.94 313 ALA A CA 1
ATOM 2490 C C . ALA A 1 313 ? 11.108 14.263 -9.243 1.00 74.94 313 ALA A C 1
ATOM 2492 O O . ALA A 1 313 ? 11.746 14.694 -8.283 1.00 74.94 313 ALA A O 1
ATOM 2493 N N . ASN A 1 314 ? 9.821 13.928 -9.146 1.00 75.38 314 ASN A N 1
ATOM 2494 C CA . ASN A 1 314 ? 9.068 14.059 -7.900 1.00 75.38 314 ASN A CA 1
ATOM 2495 C C . ASN A 1 314 ? 9.633 13.163 -6.787 1.00 75.38 314 ASN A C 1
ATOM 2497 O O . ASN A 1 314 ? 9.756 13.616 -5.651 1.00 75.38 314 ASN A O 1
ATOM 2501 N N . LEU A 1 315 ? 10.039 11.929 -7.110 1.00 75.81 315 LEU A N 1
ATOM 2502 C CA . LEU A 1 315 ? 10.686 11.029 -6.149 1.00 75.81 315 LEU A CA 1
ATOM 2503 C C . LEU A 1 315 ? 12.005 11.608 -5.627 1.00 75.81 315 LEU A C 1
ATOM 2505 O O . LEU A 1 315 ? 12.215 11.655 -4.418 1.00 75.81 315 LEU A O 1
ATOM 2509 N N . ILE A 1 316 ? 12.860 12.111 -6.520 1.00 72.25 316 ILE A N 1
ATOM 2510 C CA . ILE A 1 316 ? 14.132 12.743 -6.146 1.00 72.25 316 ILE A CA 1
ATOM 2511 C C . ILE A 1 316 ? 13.885 13.995 -5.294 1.00 72.25 316 ILE A C 1
ATOM 2513 O O . ILE A 1 316 ? 14.599 14.229 -4.322 1.00 72.25 316 ILE A O 1
ATOM 2517 N N . HIS A 1 317 ? 12.865 14.797 -5.607 1.00 70.50 317 HIS A N 1
ATOM 2518 C CA . HIS A 1 317 ? 12.510 15.963 -4.794 1.00 70.50 317 HIS A CA 1
ATOM 2519 C C . HIS A 1 317 ? 11.993 15.598 -3.398 1.00 70.50 317 HIS A C 1
ATOM 2521 O O . HIS A 1 317 ? 12.172 16.385 -2.469 1.00 70.50 317 HIS A O 1
ATOM 2527 N N . ALA A 1 318 ? 11.387 14.420 -3.236 1.00 68.69 318 ALA A N 1
ATOM 2528 C CA . ALA A 1 318 ? 10.927 13.925 -1.943 1.00 68.69 318 ALA A CA 1
ATOM 2529 C C . ALA A 1 318 ? 12.063 13.365 -1.066 1.00 68.69 318 ALA A C 1
ATOM 2531 O O . ALA A 1 318 ? 11.889 13.207 0.144 1.00 68.69 318 ALA A O 1
ATOM 2532 N N . TRP A 1 319 ? 13.227 13.058 -1.646 1.00 71.62 319 TRP A N 1
ATOM 2533 C CA . TRP A 1 319 ? 14.368 12.535 -0.900 1.00 71.62 319 TRP A CA 1
ATOM 2534 C C . TRP A 1 319 ? 15.055 13.609 -0.055 1.00 71.62 319 TRP A C 1
ATOM 2536 O O . TRP A 1 319 ? 15.080 14.798 -0.378 1.00 71.62 319 TRP A O 1
ATOM 2546 N N . ALA A 1 320 ? 15.671 13.175 1.048 1.00 66.62 320 ALA A N 1
ATOM 2547 C CA . ALA A 1 320 ? 16.429 14.073 1.907 1.00 66.62 320 ALA A CA 1
ATOM 2548 C C . ALA A 1 320 ? 17.575 14.742 1.115 1.00 66.62 320 ALA A C 1
ATOM 2550 O O . ALA A 1 320 ? 18.278 14.058 0.363 1.00 66.62 320 ALA A O 1
ATOM 2551 N N . PRO A 1 321 ? 17.869 16.041 1.338 1.00 68.94 321 PRO A N 1
ATOM 2552 C CA . PRO A 1 321 ? 18.906 16.761 0.593 1.00 68.94 321 PRO A CA 1
ATOM 2553 C C . PRO A 1 321 ? 20.282 16.088 0.620 1.00 68.94 321 PRO A C 1
ATOM 2555 O O . PRO A 1 321 ? 21.058 16.232 -0.323 1.00 68.94 321 PRO A O 1
ATOM 2558 N N . LYS A 1 322 ? 20.592 15.353 1.697 1.00 66.50 322 LYS A N 1
ATOM 2559 C CA . LYS A 1 322 ? 21.823 14.567 1.821 1.00 66.50 322 LYS A CA 1
ATOM 2560 C C . LYS A 1 322 ? 21.863 13.430 0.797 1.00 66.50 322 LYS A C 1
ATOM 2562 O O . LYS A 1 322 ? 22.845 13.336 0.077 1.00 66.50 322 LYS A O 1
ATOM 2567 N N . VAL A 1 323 ? 20.787 12.651 0.673 1.00 64.50 323 VAL A N 1
ATOM 2568 C CA . VAL A 1 323 ? 20.675 11.541 -0.289 1.00 64.50 323 VAL A CA 1
ATOM 2569 C C . VAL A 1 323 ? 20.809 12.063 -1.716 1.00 64.50 323 VAL A C 1
ATOM 2571 O O . VAL A 1 323 ? 21.614 11.540 -2.478 1.00 64.50 323 VAL A O 1
ATOM 2574 N N . CYS A 1 324 ? 20.121 13.157 -2.057 1.00 64.19 324 CYS A N 1
ATOM 2575 C CA . CYS A 1 324 ? 20.233 13.774 -3.382 1.00 64.19 324 CYS A CA 1
ATOM 2576 C C . CYS A 1 324 ? 21.650 14.272 -3.679 1.00 64.19 324 CYS A C 1
ATOM 2578 O O . CYS A 1 324 ? 22.160 14.055 -4.776 1.00 64.19 324 CYS A O 1
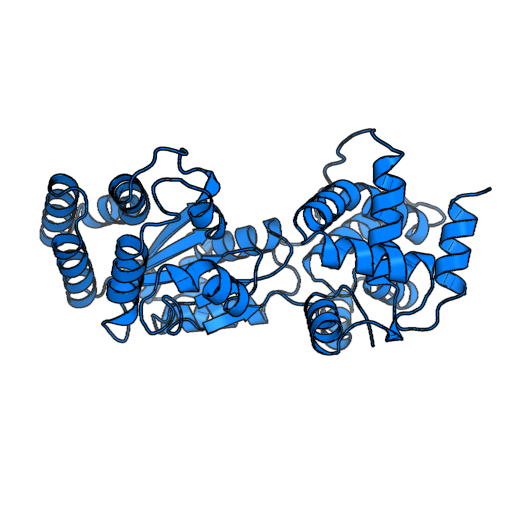ATOM 2580 N N . LYS A 1 325 ? 22.310 14.921 -2.710 1.00 63.78 325 LYS A N 1
ATOM 2581 C CA . LYS A 1 325 ? 23.704 15.363 -2.863 1.00 63.78 325 LYS A CA 1
ATOM 2582 C C . LYS A 1 325 ? 24.645 14.183 -3.067 1.00 63.78 325 LYS A C 1
ATOM 2584 O O . LYS A 1 325 ? 25.477 14.253 -3.965 1.00 63.78 325 LYS A O 1
ATOM 2589 N N . THR A 1 326 ? 24.484 13.114 -2.292 1.00 64.00 326 THR A N 1
ATOM 2590 C CA . THR A 1 326 ? 25.275 11.892 -2.444 1.00 64.00 326 THR A CA 1
ATOM 2591 C C . THR A 1 326 ? 25.059 11.285 -3.826 1.00 64.00 326 THR A C 1
ATOM 2593 O O . THR A 1 326 ? 26.028 11.067 -4.539 1.00 64.00 326 THR A O 1
ATOM 2596 N N . LEU A 1 327 ? 23.811 11.126 -4.273 1.00 66.06 327 LEU A N 1
ATOM 2597 C CA . LEU A 1 327 ? 23.484 10.609 -5.607 1.00 66.06 327 LEU A CA 1
ATOM 2598 C C . LEU A 1 327 ? 24.123 11.433 -6.730 1.00 66.06 327 LEU A C 1
ATOM 2600 O O . LEU A 1 327 ? 24.721 10.894 -7.655 1.00 66.06 327 LEU A O 1
ATOM 2604 N N . VAL A 1 328 ? 24.015 12.760 -6.639 1.00 63.47 328 VAL A N 1
ATOM 2605 C CA . VAL A 1 328 ? 24.597 13.678 -7.623 1.00 63.47 328 VAL A CA 1
ATOM 2606 C C . VAL A 1 328 ? 26.124 13.601 -7.603 1.00 63.47 328 VAL A C 1
ATOM 2608 O O . VAL A 1 328 ? 26.737 13.661 -8.665 1.00 63.47 328 VAL A O 1
ATOM 2611 N N . SER A 1 329 ? 26.740 13.448 -6.429 1.00 61.25 329 SER A N 1
ATOM 2612 C CA . SER A 1 329 ? 28.189 13.257 -6.284 1.00 61.25 329 SER A CA 1
ATOM 2613 C C . SER A 1 329 ? 28.640 11.935 -6.902 1.00 61.25 329 SER A C 1
ATOM 2615 O O . SER A 1 329 ? 29.591 11.911 -7.672 1.00 61.25 329 SER A O 1
ATOM 2617 N N . LEU A 1 330 ? 27.901 10.852 -6.655 1.00 63.09 330 LEU A N 1
ATOM 2618 C CA . LEU A 1 330 ? 28.152 9.531 -7.232 1.00 63.09 330 LEU A CA 1
ATOM 2619 C C . LEU A 1 330 ? 28.100 9.547 -8.756 1.00 63.09 330 LEU A C 1
ATOM 2621 O O . LEU A 1 330 ? 28.995 9.018 -9.409 1.00 63.09 330 LEU A O 1
ATOM 2625 N N . VAL A 1 331 ? 27.080 10.194 -9.320 1.00 61.22 331 VAL A N 1
ATOM 2626 C CA . VAL A 1 331 ? 26.907 10.317 -10.772 1.00 61.22 331 VAL A CA 1
ATOM 2627 C C . VAL A 1 331 ? 27.983 11.215 -11.389 1.00 61.22 331 VAL A C 1
ATOM 2629 O O . VAL A 1 331 ? 28.438 10.948 -12.497 1.00 61.22 331 VAL A O 1
ATOM 2632 N N . LYS A 1 332 ? 28.415 12.272 -10.688 1.00 54.81 332 LYS A N 1
ATOM 2633 C CA . LYS A 1 332 ? 29.458 13.190 -11.174 1.00 54.81 332 LYS A CA 1
ATOM 2634 C C . LYS A 1 332 ? 30.872 12.627 -11.060 1.00 54.81 332 LYS A C 1
ATOM 2636 O O . LYS A 1 332 ? 31.698 12.929 -11.914 1.00 54.81 332 LYS A O 1
ATOM 2641 N N . GLU A 1 333 ? 31.159 11.869 -10.007 1.00 61.34 333 GLU A N 1
ATOM 2642 C CA . GLU A 1 333 ? 32.518 11.429 -9.671 1.00 61.34 333 GLU A CA 1
ATOM 2643 C C . GLU A 1 333 ? 32.782 9.953 -9.982 1.00 61.34 333 GLU A C 1
ATOM 2645 O O . GLU A 1 333 ? 33.936 9.532 -9.965 1.00 61.34 333 GLU A O 1
ATOM 2650 N N . GLY A 1 334 ? 31.746 9.154 -10.253 1.00 56.84 334 GLY A N 1
ATOM 2651 C CA . GLY A 1 334 ? 31.882 7.715 -10.496 1.00 56.84 334 GLY A CA 1
ATOM 2652 C C . GLY A 1 334 ? 32.321 6.908 -9.265 1.00 56.84 334 GLY A C 1
ATOM 2653 O O . GLY A 1 334 ? 32.785 5.781 -9.412 1.00 56.84 334 GLY A O 1
ATOM 2654 N N . LYS A 1 335 ? 32.200 7.460 -8.048 1.00 59.34 335 LYS A N 1
ATOM 2655 C CA . LYS A 1 335 ? 32.725 6.872 -6.798 1.00 59.34 335 LYS A CA 1
ATOM 2656 C C . LYS A 1 335 ? 31.651 6.234 -5.918 1.00 59.34 335 LYS A C 1
ATOM 2658 O O . LYS A 1 335 ? 31.427 6.640 -4.784 1.00 59.34 335 LYS A O 1
ATOM 2663 N N . ALA A 1 336 ? 31.017 5.184 -6.427 1.00 54.62 336 ALA A N 1
ATOM 2664 C CA . ALA A 1 336 ? 30.059 4.344 -5.695 1.00 54.62 336 ALA A CA 1
ATOM 2665 C C . ALA A 1 336 ? 30.520 3.843 -4.313 1.00 54.62 336 ALA A C 1
ATOM 2667 O O . ALA A 1 336 ? 29.694 3.576 -3.444 1.00 54.62 336 ALA A O 1
ATOM 2668 N N . SER A 1 337 ? 31.830 3.719 -4.104 1.00 55.03 337 SER A N 1
ATOM 2669 C CA . SER A 1 337 ? 32.442 3.157 -2.897 1.00 55.03 337 SER A CA 1
ATOM 2670 C C . SER A 1 337 ? 32.277 3.999 -1.626 1.00 55.03 337 SER A C 1
ATOM 2672 O O . SER A 1 337 ? 32.685 3.548 -0.561 1.00 55.03 337 SER A O 1
ATOM 2674 N N . GLU A 1 338 ? 31.732 5.214 -1.717 1.00 59.53 338 GLU A N 1
ATOM 2675 C CA . GLU A 1 338 ? 31.559 6.119 -0.568 1.00 59.53 338 GLU A CA 1
ATOM 2676 C C . GLU A 1 338 ? 30.184 6.004 0.114 1.00 59.53 338 GLU A C 1
ATOM 2678 O O . GLU A 1 338 ? 29.973 6.601 1.171 1.00 59.53 338 GLU A O 1
ATOM 2683 N N . LEU A 1 339 ? 29.247 5.237 -0.456 1.00 58.78 339 LEU A N 1
ATOM 2684 C CA . LEU A 1 339 ? 27.966 4.968 0.196 1.00 58.78 339 LEU A CA 1
ATOM 2685 C C . LEU A 1 339 ? 28.148 4.046 1.400 1.00 58.78 339 LEU A C 1
ATOM 2687 O O . LEU A 1 339 ? 28.894 3.065 1.349 1.00 58.78 339 LEU A O 1
ATOM 2691 N N . SER A 1 340 ? 27.407 4.317 2.475 1.00 67.94 340 SER A N 1
ATOM 2692 C CA . SER A 1 340 ? 27.312 3.345 3.560 1.00 67.94 340 SER A CA 1
ATOM 2693 C C . SER A 1 340 ? 26.636 2.060 3.063 1.00 67.94 340 SER A C 1
ATOM 2695 O O . SER A 1 340 ? 25.790 2.078 2.164 1.00 67.94 340 SER A O 1
ATOM 2697 N N . ASN A 1 341 ? 26.973 0.927 3.681 1.00 67.25 341 ASN A N 1
ATOM 2698 C CA . ASN A 1 341 ? 26.355 -0.362 3.351 1.00 67.25 341 ASN A CA 1
ATOM 2699 C C . ASN A 1 341 ? 24.821 -0.343 3.509 1.00 67.25 341 ASN A C 1
ATOM 2701 O O . ASN A 1 341 ? 24.121 -1.054 2.790 1.00 67.25 341 ASN A O 1
ATOM 2705 N N . GLU A 1 342 ? 24.295 0.471 4.429 1.00 65.75 342 GLU A N 1
ATOM 2706 C CA . GLU A 1 342 ? 22.852 0.644 4.636 1.00 65.75 342 GLU A CA 1
ATOM 2707 C C . GLU A 1 342 ? 22.192 1.394 3.472 1.00 65.75 342 GLU A C 1
ATOM 2709 O O . GLU A 1 342 ? 21.173 0.935 2.954 1.00 65.75 342 GLU A O 1
ATOM 2714 N N . GLU A 1 343 ? 22.791 2.498 3.011 1.00 62.72 343 GLU A N 1
ATOM 2715 C CA . GLU A 1 343 ? 22.292 3.263 1.860 1.00 62.72 343 GLU A CA 1
ATOM 2716 C C . GLU A 1 343 ? 22.331 2.418 0.579 1.00 62.72 343 GLU A C 1
ATOM 2718 O O . GLU A 1 343 ? 21.349 2.386 -0.163 1.00 62.72 343 GLU A O 1
ATOM 2723 N N . MET A 1 344 ? 23.416 1.664 0.356 1.00 67.19 344 MET A N 1
ATOM 2724 C CA . MET A 1 344 ? 23.509 0.717 -0.763 1.00 67.19 344 MET A CA 1
ATOM 2725 C C . MET A 1 344 ? 22.440 -0.370 -0.685 1.00 67.19 344 MET A C 1
ATOM 2727 O O . MET A 1 344 ? 21.745 -0.611 -1.668 1.00 67.19 344 MET A O 1
ATOM 2731 N N . SER A 1 345 ? 22.249 -0.995 0.482 1.00 65.94 345 SER A N 1
ATOM 2732 C CA . SER A 1 345 ? 21.240 -2.048 0.635 1.00 65.94 345 SER A CA 1
ATOM 2733 C C . SER A 1 345 ? 19.822 -1.527 0.399 1.00 65.94 345 SER A C 1
ATOM 2735 O O . SER A 1 345 ? 18.994 -2.236 -0.172 1.00 65.94 345 SER A O 1
ATOM 2737 N N . LEU A 1 346 ? 19.524 -0.296 0.822 1.00 62.88 346 LEU A N 1
ATOM 2738 C CA . LEU A 1 346 ? 18.222 0.318 0.584 1.00 62.88 346 LEU A CA 1
ATOM 2739 C C . LEU A 1 346 ? 17.998 0.571 -0.910 1.00 62.88 346 LEU A C 1
ATOM 2741 O O . LEU A 1 346 ? 16.946 0.216 -1.435 1.00 62.88 346 LEU A O 1
ATOM 2745 N N . LEU A 1 347 ? 18.991 1.129 -1.604 1.00 64.00 347 LEU A N 1
ATOM 2746 C CA . LEU A 1 347 ? 18.911 1.386 -3.042 1.00 64.00 347 LEU A CA 1
ATOM 2747 C C . LEU A 1 347 ? 18.800 0.089 -3.857 1.00 64.00 347 LEU A C 1
ATOM 2749 O O . LEU A 1 347 ? 18.015 0.036 -4.802 1.00 64.00 347 LEU A O 1
ATOM 2753 N N . GLU A 1 348 ? 19.515 -0.966 -3.462 1.00 66.12 348 GLU A N 1
ATOM 2754 C CA . GLU A 1 348 ? 19.394 -2.312 -4.040 1.00 66.12 348 GLU A CA 1
ATOM 2755 C C . GLU A 1 348 ? 17.980 -2.881 -3.843 1.00 66.12 348 GLU A C 1
ATOM 2757 O O . GLU A 1 348 ? 17.347 -3.313 -4.805 1.00 66.12 348 GLU A O 1
ATOM 2762 N N . LYS A 1 349 ? 17.441 -2.829 -2.615 1.00 64.62 349 LYS A N 1
ATOM 2763 C CA . LYS A 1 349 ? 16.082 -3.318 -2.304 1.00 64.62 349 LYS A CA 1
ATOM 2764 C C . LYS A 1 349 ? 14.996 -2.592 -3.099 1.00 64.62 349 LYS A C 1
ATOM 2766 O O . LYS A 1 349 ? 13.999 -3.205 -3.472 1.00 64.62 349 LYS A O 1
ATOM 2771 N N . GLN A 1 350 ? 15.189 -1.299 -3.351 1.00 61.66 350 GLN A N 1
ATOM 2772 C CA . GLN A 1 350 ? 14.259 -0.469 -4.120 1.00 61.66 350 GLN A CA 1
ATOM 2773 C C . GLN A 1 350 ? 14.480 -0.563 -5.643 1.00 61.66 350 GLN A C 1
ATOM 2775 O O . GLN A 1 350 ? 13.747 0.067 -6.400 1.00 61.66 350 GLN A O 1
ATOM 2780 N N . GLY A 1 351 ? 15.464 -1.341 -6.111 1.00 55.25 351 GLY A N 1
ATOM 2781 C CA . GLY A 1 351 ? 15.743 -1.521 -7.540 1.00 55.25 351 GLY A CA 1
ATOM 2782 C C . GLY A 1 351 ? 16.498 -0.372 -8.203 1.00 55.25 351 GLY A C 1
ATOM 2783 O O . GLY A 1 351 ? 16.600 -0.324 -9.423 1.00 55.25 351 GLY A O 1
ATOM 2784 N N . PHE A 1 352 ? 17.047 0.569 -7.437 1.00 58.16 352 PHE A N 1
ATOM 2785 C CA . PHE A 1 352 ? 17.829 1.663 -8.015 1.00 58.16 352 PHE A CA 1
ATOM 2786 C C . PHE A 1 352 ? 19.258 1.237 -8.376 1.00 58.16 352 PHE A C 1
ATOM 2788 O O . PHE A 1 352 ? 19.870 1.843 -9.256 1.00 58.16 352 PHE A O 1
ATOM 2795 N N . VAL A 1 353 ? 19.788 0.195 -7.727 1.00 57.50 353 VAL A N 1
ATOM 2796 C CA . VAL A 1 353 ? 21.157 -0.312 -7.928 1.00 57.50 353 VAL A CA 1
ATOM 2797 C C . VAL A 1 353 ? 21.134 -1.815 -8.218 1.00 57.50 353 VAL A C 1
ATOM 2799 O O . VAL A 1 353 ? 20.345 -2.557 -7.628 1.00 57.50 353 VAL A O 1
ATOM 2802 N N . MET A 1 354 ? 21.996 -2.262 -9.136 1.00 53.78 354 MET A N 1
ATOM 2803 C CA . MET A 1 354 ? 22.235 -3.680 -9.427 1.00 53.78 354 MET A CA 1
ATOM 2804 C C . MET A 1 354 ? 23.576 -4.090 -8.810 1.00 53.78 354 MET A C 1
ATOM 2806 O O . MET A 1 354 ? 24.475 -3.264 -8.730 1.00 53.78 354 MET A O 1
ATOM 2810 N N . ARG A 1 355 ? 23.712 -5.330 -8.337 1.00 54.22 355 ARG A N 1
ATOM 2811 C CA . ARG A 1 355 ? 25.011 -5.880 -7.922 1.00 54.22 355 ARG A CA 1
ATOM 2812 C C . ARG A 1 355 ? 25.611 -6.714 -9.027 1.00 54.22 355 ARG A C 1
ATOM 2814 O O . ARG A 1 355 ? 24.812 -7.434 -9.668 1.00 54.22 355 ARG A O 1
#

Radius of gyration: 22.91 Å; Cα contacts (8 Å, |Δi|>4): 454; chains: 1; bounding box: 63×38×63 Å

Foldseek 3Di:
DPVVVVVVCVVVPDPDKFLQLLLLVSLQVVLVVDPDDQDDLDFPDDQPQLCPVLLLVVLVCVQFLAAAEEEFADQVNLVSSLCCCQPLVCQCVSPNPLSLQEFEQEDEPVPQDLPDALLNVVCSQCVSVCVVCPVPVVLNVLVVVCNVVSNDLVSLLVNQVVSVVVVHAYEGEYGAPVVLCVRPNRVQCLVSLQSVLCQSPVDTSGSYYYYYYHHDDPVVVQVSCVVSDPDDGSCPSHYYRYQFADDLVSLCVSCVPPDDDVLSVLLCSSQLRRRVLSSQLVSLLVVLVVVVPPCSSVSSSVSSSSNCSVVSNVSLVPDDPVLNVVSVCCSVPVCPVPDDPVNVVVCNRNSSIGD

pLDDT: mean 82.68, std 17.84, range [33.62, 98.25]

Mean predicted aligned error: 8.99 Å

Solvent-accessible surface area (backbone atoms only — not comparable to full-atom values): 19490 Å² total; per-residue (Å²): 130,64,66,66,58,54,52,47,50,61,63,75,68,58,84,76,38,54,56,26,49,48,48,53,51,50,33,35,59,51,39,76,72,53,93,68,80,90,64,81,78,77,66,81,64,67,88,70,54,88,41,63,68,62,50,54,50,51,50,52,31,56,75,57,18,44,32,32,35,42,26,33,79,57,60,73,57,54,52,49,53,54,49,58,70,56,32,74,90,42,28,54,82,76,48,45,86,53,39,84,44,45,46,64,28,79,44,58,44,75,74,54,57,70,83,49,45,74,38,55,52,46,53,61,60,47,44,61,54,58,72,69,22,75,86,35,67,68,61,36,53,44,52,52,52,18,60,75,55,49,51,38,71,66,46,46,47,53,45,44,50,50,32,46,77,75,62,30,30,41,37,41,34,34,33,47,49,62,50,43,63,72,25,78,63,44,50,76,35,42,63,60,50,49,47,54,35,49,60,36,66,73,43,86,64,19,27,34,20,41,41,37,24,30,70,56,55,74,67,58,51,43,63,76,44,43,89,56,39,98,63,76,58,71,65,76,83,42,50,81,46,70,60,44,37,54,53,70,69,57,50,45,68,74,40,63,88,85,53,54,69,75,52,49,52,49,47,41,48,77,25,26,35,19,37,74,47,37,51,48,41,50,32,24,36,52,51,23,52,75,68,66,48,94,54,27,68,63,50,11,49,53,50,30,45,65,57,43,19,66,56,55,41,52,52,56,70,72,45,57,71,65,59,51,49,49,52,53,46,31,70,74,66,72,52,71,85,76,58,52,71,65,60,49,51,52,35,38,49,61,11,37,38,48,122

Secondary structure (DSSP, 8-state):
--HHHHHHHHHHH--SS-HHHHHHHHHHHHHTT-----------SPTTTT-HHHHHHHHHHHHHT--EEEE-S-HHHHHHHHHHHH-HHHHHHHHGGGGGGEEEEEEEGGGS-TT--HHHHHHHHHHHHHHHGGG-HHHHHHHHHHHHTTT-HHHHHHHHHHHHHTT-EEEEEEESGGGGGTSTTTTT-HHHHHHHHHHHHSSSS-SEEEEEEESS-HHHHHHHTTTT-SSS-TTTTSEEEE--PPPHHHHHHHHTTT--HHHHHHHHHHHTT-HHHHHHHHHHHHHHHHTT-SSHHHHHHHHHHHHHHHHHHHHHHHS-HHHHHHHHHHHHH--GGGS-HHHHHHHHHTTS---

Sequence (355 aa):
MDYIKLLQYLMLGFLGIFTGLLIAAVIYYLAQKNQRGTLTVSTILPPLFGRKTEIDRLKGLILTGQSSTVTGVFEPERTAILGYLSDPSHSQTLYGEYAAKWVFSSMDIATLGENSSPADFWQLALRPLKDKFQQNPILLNLYESCSQNQFDEYCLDKLIVQLKQEGWRLVLMLDRFDELLRSPNFKENGKFFATLRKLASSRSPSSLCLIISWGISLQEFHEKTRNLSKGSPYFNFMGEVVLGALSDAEIDNLLNKDFFEPERQFLKEVTGRHPYLLQLAVSALQAAKGRNEKEPLESALKDFSAGVANMLANLIHAWAPKVCKTLVSLVKEGKASELSNEEMSLLEKQGFVMR

Nearest PDB structures (foldseek):
  1w5t-assembly1_A  TM=5.845E-01  e=5.475E-05  Aeropyrum pernix
  1w5s-assembly1_A  TM=5.597E-01  e=3.248E-05  Aeropyrum pernix
  1w5t-assembly2_B  TM=5.542E-01  e=4.528E-05  Aeropyrum pernix
  7r7s-assembly1_B  TM=3.660E-01  e=1.063E-02  Homo sapiens
  6uqe-assembly1_A  TM=4.110E-01  e=3.651E-02  Escherichia coli K-12